Protein AF-A0AAE1TPQ5-F1 (afdb_monomer)

Organism: NCBI:txid1843537

Secondary structure (DSSP, 8-state):
--GGGPPS-EEEEEE-S-GGGGGGGTTTSTT-EEEEEEEHHHHHS--TTSHHHHHHHHHHSEE-TT--EEEEE--HHHHHHHTT-S---EEEEEE-SHHHHHHHHHHHTSGGGTT--EEEEEE-TTS-GGG--SPPP--SSEEEEEETT--GGGHHHHHHHHHHH--TTSSEEEEE-TT----HHHHHHHHHHHHHTT----SEEEEETTTS-HHHHHHHHHHHHHHHS-EEEEE--GGG--

Radius of gyration: 18.68 Å; Cα contacts (8 Å, |Δi|>4): 502; chains: 1; bounding box: 44×41×48 Å

Sequence (242 aa):
MLLSHLRPSSVHLQIDGDPASLHCLRGHLDHHIFIAFHLKQIYLHPTADIHPIVDQLLRTVQLSPDLGMYSGQLSDYVLSRLQQLHSLSIIYLGISSNHQATLLMNLITSTSCKHLDTLSVVVTSDVLPEAITTNLPVTEFEVVLSLLDVTDARMSWACEMVANLINPSQGRYDINFPRSTLDEAGWIRMIQDLGRRGIRNIRGMYVPDTSITSHQEDQIKPICLNTLGAGFNRRDFNQFKK

Nearest PDB structures (foldseek):
  4kxf-assembly8_P  TM=4.427E-01  e=2.141E-02  Mus musculus
  4kxf-assembly11_D  TM=2.851E-01  e=3.092E-03  Mus musculus
  3ivs-assembly1_A  TM=3.635E-01  e=9.407E-02  Schizosaccharomyces pombe
  1o5q-assembly1_B  TM=3.680E-01  e=4.631E-01  Salmonella enterica subsp. enterica serovar Typhimurium
  4dgh-assembly1_A  TM=4.170E-01  e=1.446E+00  Vibrio cholerae

Structure (mmCIF, N/CA/C/O backbone):
data_AF-A0AAE1TPQ5-F1
#
_entry.id   AF-A0AAE1TPQ5-F1
#
loop_
_atom_site.group_PDB
_atom_site.id
_atom_site.type_symbol
_atom_site.label_atom_id
_atom_site.label_alt_id
_atom_site.label_comp_id
_atom_site.label_asym_id
_atom_site.label_entity_id
_atom_site.label_seq_id
_atom_site.pdbx_PDB_ins_code
_atom_site.Cartn_x
_atom_site.Cartn_y
_atom_site.Cartn_z
_atom_site.occupancy
_atom_site.B_iso_or_equiv
_atom_site.auth_seq_id
_atom_site.auth_comp_id
_atom_site.auth_asym_id
_atom_site.auth_atom_id
_atom_site.pdbx_PDB_model_num
ATOM 1 N N . MET A 1 1 ? 18.770 -25.104 -12.096 1.00 51.09 1 MET A N 1
ATOM 2 C CA . MET A 1 1 ? 18.526 -23.752 -12.639 1.00 51.09 1 MET A CA 1
ATOM 3 C C . MET A 1 1 ? 17.975 -23.940 -14.050 1.00 51.09 1 MET A C 1
ATOM 5 O O . MET A 1 1 ? 18.716 -24.379 -14.911 1.00 51.09 1 MET A O 1
ATOM 9 N N . LEU A 1 2 ? 16.661 -23.784 -14.250 1.00 53.56 2 LEU A N 1
ATOM 10 C CA . LEU A 1 2 ? 15.970 -24.113 -15.517 1.00 53.56 2 LEU A CA 1
ATOM 11 C C . LEU A 1 2 ? 16.014 -22.974 -16.554 1.00 53.56 2 LEU A C 1
ATOM 13 O O . LEU A 1 2 ? 15.753 -23.208 -17.729 1.00 53.56 2 LEU A O 1
ATOM 17 N N . LEU A 1 3 ? 16.371 -21.760 -16.124 1.00 54.03 3 LEU A N 1
ATOM 18 C CA . LEU A 1 3 ? 16.344 -20.538 -16.936 1.00 54.03 3 LEU A CA 1
ATOM 19 C C . LEU A 1 3 ? 17.295 -20.586 -18.142 1.00 54.03 3 LEU A C 1
ATOM 21 O O . LEU A 1 3 ? 16.922 -20.147 -19.219 1.00 54.03 3 LEU A O 1
ATOM 25 N N . SER A 1 4 ? 18.474 -21.201 -18.006 1.00 54.59 4 SER A N 1
ATOM 26 C CA . SER A 1 4 ? 19.474 -21.316 -19.082 1.00 54.59 4 SER A CA 1
ATOM 27 C C . SER A 1 4 ? 19.051 -22.200 -20.263 1.00 54.59 4 SER A C 1
ATOM 29 O O . SER A 1 4 ? 19.759 -22.257 -21.265 1.00 54.59 4 SER A O 1
ATOM 31 N N . HIS A 1 5 ? 17.932 -22.922 -20.146 1.00 55.91 5 HIS A N 1
ATOM 32 C CA . HIS A 1 5 ? 17.413 -23.816 -21.186 1.00 55.91 5 HIS A CA 1
ATOM 33 C C . HIS A 1 5 ? 16.096 -23.328 -21.804 1.00 55.91 5 HIS A C 1
ATOM 35 O O . HIS A 1 5 ? 15.556 -23.995 -22.690 1.00 55.91 5 HIS A O 1
ATOM 41 N N . LEU A 1 6 ? 15.564 -22.187 -21.353 1.00 56.91 6 LEU A N 1
ATOM 42 C CA . LEU A 1 6 ? 14.344 -21.618 -21.913 1.00 56.91 6 LEU A CA 1
ATOM 43 C C . LEU A 1 6 ? 14.667 -20.883 -23.217 1.00 56.91 6 LEU A C 1
ATOM 45 O O . LEU A 1 6 ? 15.603 -20.092 -23.294 1.00 56.91 6 LEU A O 1
ATOM 49 N N . ARG A 1 7 ? 13.884 -21.150 -24.264 1.00 56.84 7 ARG A N 1
ATOM 50 C CA . ARG A 1 7 ? 13.955 -20.377 -25.512 1.00 56.84 7 ARG A CA 1
ATOM 51 C C . ARG A 1 7 ? 13.462 -18.946 -25.253 1.00 56.84 7 ARG A C 1
ATOM 53 O O . ARG A 1 7 ? 12.630 -18.769 -24.363 1.00 56.84 7 ARG A O 1
ATOM 60 N N . PRO A 1 8 ? 13.897 -17.949 -26.044 1.00 62.66 8 PRO A N 1
ATOM 61 C CA . PRO A 1 8 ? 13.295 -16.619 -26.027 1.00 62.66 8 PRO A CA 1
ATOM 62 C C . PRO A 1 8 ? 11.769 -16.716 -26.131 1.00 62.66 8 PRO A C 1
ATOM 64 O O . PRO A 1 8 ? 11.235 -17.349 -27.043 1.00 62.66 8 PRO A O 1
ATOM 67 N N . SER A 1 9 ? 11.070 -16.136 -25.161 1.00 66.50 9 SER A N 1
ATOM 68 C CA . SER A 1 9 ? 9.613 -16.199 -25.035 1.00 66.50 9 SER A CA 1
ATOM 69 C C . SER A 1 9 ? 9.111 -15.043 -24.176 1.00 66.50 9 SER A C 1
ATOM 71 O O . SER A 1 9 ? 9.877 -14.474 -23.394 1.00 66.50 9 SER A O 1
ATOM 73 N N . SER A 1 10 ? 7.822 -14.724 -24.298 1.00 73.88 10 SER A N 1
ATOM 74 C CA . SER A 1 10 ? 7.126 -13.847 -23.358 1.00 73.88 10 SER A CA 1
ATOM 75 C C . SER A 1 10 ? 6.975 -14.564 -22.021 1.00 73.88 10 SER A C 1
ATOM 77 O O . SER A 1 10 ? 6.385 -15.643 -21.967 1.00 73.88 10 SER A O 1
ATOM 79 N N . VAL A 1 11 ? 7.536 -14.004 -20.951 1.00 78.81 11 VAL A N 1
ATOM 80 C CA . VAL A 1 11 ? 7.568 -14.665 -19.637 1.00 78.81 11 VAL A CA 1
ATOM 81 C C . VAL A 1 11 ? 7.114 -13.743 -18.510 1.00 78.81 11 VAL A C 1
ATOM 83 O O . VAL A 1 11 ? 7.193 -12.515 -18.600 1.00 78.81 11 VAL A O 1
ATOM 86 N N . HIS A 1 12 ? 6.631 -14.364 -17.436 1.00 80.69 12 HIS A N 1
ATOM 87 C CA . HIS A 1 12 ? 6.359 -13.708 -16.163 1.00 80.69 12 HIS A CA 1
ATOM 88 C C . HIS A 1 12 ? 7.581 -13.901 -15.267 1.00 80.69 12 HIS A C 1
ATOM 90 O O . HIS A 1 12 ? 7.956 -15.041 -14.982 1.00 80.69 12 HIS A O 1
ATOM 96 N N . LEU A 1 13 ? 8.199 -12.808 -14.819 1.00 81.00 13 LEU A N 1
ATOM 97 C CA . LEU A 1 13 ? 9.230 -12.881 -13.787 1.00 81.00 13 LEU A CA 1
ATOM 98 C C . LEU A 1 13 ? 8.580 -12.708 -12.425 1.00 81.00 13 LEU A C 1
ATOM 100 O O . LEU A 1 13 ? 8.001 -11.659 -12.157 1.00 81.00 13 LEU A O 1
ATOM 104 N N . GLN A 1 14 ? 8.720 -13.708 -11.563 1.00 82.69 14 GLN A N 1
ATOM 105 C CA . GLN A 1 14 ? 8.336 -13.614 -10.163 1.00 82.69 14 GLN A CA 1
ATOM 106 C C . GLN A 1 14 ? 9.526 -13.983 -9.290 1.00 82.69 14 GLN A C 1
ATOM 108 O O . GLN A 1 14 ? 10.096 -15.066 -9.432 1.00 82.69 14 GLN A O 1
ATOM 113 N N . ILE A 1 15 ? 9.903 -13.066 -8.401 1.00 77.94 15 ILE A N 1
ATOM 114 C CA . ILE A 1 15 ? 11.002 -13.261 -7.463 1.00 77.94 15 ILE A CA 1
ATOM 115 C C . ILE A 1 15 ? 10.498 -12.975 -6.054 1.00 77.94 15 ILE A C 1
ATOM 117 O O . ILE A 1 15 ? 10.203 -11.835 -5.692 1.00 77.94 15 ILE A O 1
ATOM 121 N N . ASP A 1 16 ? 10.420 -14.048 -5.271 1.00 73.19 16 ASP A N 1
ATOM 122 C CA . ASP A 1 16 ? 9.868 -14.058 -3.914 1.00 73.19 16 ASP A CA 1
ATOM 123 C C . ASP A 1 16 ? 10.954 -14.182 -2.825 1.00 73.19 16 ASP A C 1
ATOM 125 O O . ASP A 1 16 ? 10.629 -14.428 -1.664 1.00 73.19 16 ASP A O 1
ATOM 129 N N . GLY A 1 17 ? 12.233 -14.017 -3.188 1.00 70.38 17 GLY A N 1
ATOM 130 C CA . GLY A 1 17 ? 13.392 -14.183 -2.300 1.00 70.38 17 GLY A CA 1
ATOM 131 C C . GLY A 1 17 ? 14.194 -12.902 -2.042 1.00 70.38 17 GLY A C 1
ATOM 132 O O . GLY A 1 17 ? 13.836 -11.822 -2.509 1.00 70.38 17 GLY A O 1
ATOM 133 N N . ASP A 1 18 ? 15.293 -13.051 -1.298 1.00 68.94 18 ASP A N 1
ATOM 134 C CA . ASP A 1 18 ? 16.243 -11.981 -0.956 1.00 68.94 18 ASP A CA 1
ATOM 135 C C . ASP A 1 18 ? 16.709 -11.220 -2.218 1.00 68.94 18 ASP A C 1
ATOM 137 O O . ASP A 1 18 ? 17.121 -11.876 -3.183 1.00 68.94 18 ASP A O 1
ATOM 141 N N . PRO A 1 19 ? 16.700 -9.870 -2.228 1.00 63.97 19 PRO A N 1
ATOM 142 C CA . PRO A 1 19 ? 17.306 -9.060 -3.284 1.00 63.97 19 PRO A CA 1
ATOM 143 C C . PRO A 1 19 ? 18.721 -9.499 -3.701 1.00 63.97 19 PRO A C 1
ATOM 145 O O . PRO A 1 19 ? 19.064 -9.394 -4.877 1.00 63.97 19 PRO A O 1
ATOM 148 N N . ALA A 1 20 ? 19.532 -10.056 -2.795 1.00 66.06 20 ALA A N 1
ATOM 149 C CA . ALA A 1 20 ? 20.851 -10.603 -3.126 1.00 66.06 20 ALA A CA 1
ATOM 150 C C . ALA A 1 20 ? 20.781 -11.783 -4.117 1.00 66.06 20 ALA A C 1
ATOM 152 O O . ALA A 1 20 ? 21.672 -11.958 -4.954 1.00 66.06 20 ALA A O 1
ATOM 153 N N . SER A 1 21 ? 19.683 -12.546 -4.093 1.00 67.06 21 SER A N 1
ATOM 154 C CA . SER A 1 21 ? 19.405 -13.631 -5.044 1.00 67.06 21 SER A CA 1
ATOM 155 C C . SER A 1 21 ? 19.170 -13.118 -6.469 1.00 67.06 21 SER A C 1
ATOM 157 O O . SER A 1 21 ? 19.193 -13.900 -7.414 1.00 67.06 21 SER A O 1
ATOM 159 N N . LEU A 1 22 ? 18.979 -11.809 -6.667 1.00 67.50 22 LEU A N 1
ATOM 160 C CA . LEU A 1 22 ? 18.825 -11.212 -7.996 1.00 67.50 22 LEU A CA 1
ATOM 161 C C . LEU A 1 22 ? 20.138 -11.194 -8.781 1.00 67.50 22 LEU A C 1
ATOM 163 O O . LEU A 1 22 ? 20.122 -11.290 -10.010 1.00 67.50 22 LEU A O 1
ATOM 167 N N . HIS A 1 23 ? 21.284 -11.130 -8.096 1.00 66.88 23 HIS A N 1
ATOM 168 C CA . HIS A 1 23 ? 22.587 -11.062 -8.759 1.00 66.88 23 HIS A CA 1
ATOM 169 C C . HIS A 1 23 ? 22.899 -12.312 -9.590 1.00 66.88 23 HIS A C 1
ATOM 171 O O . HIS A 1 23 ? 23.491 -12.192 -10.662 1.00 66.88 23 HIS A O 1
ATOM 177 N N . CYS A 1 24 ? 22.462 -13.497 -9.150 1.00 66.56 24 CYS A N 1
ATOM 178 C CA . CYS A 1 24 ? 22.710 -14.746 -9.876 1.00 66.56 24 CYS A CA 1
ATOM 179 C C . CYS A 1 24 ? 21.800 -14.938 -11.102 1.00 66.56 24 CYS A C 1
ATOM 181 O O . CYS A 1 24 ? 22.076 -15.794 -11.939 1.00 66.56 24 CYS A O 1
ATOM 183 N N . LEU A 1 25 ? 20.740 -14.134 -11.241 1.00 68.56 25 LEU A N 1
ATOM 184 C CA . LEU A 1 25 ? 19.792 -14.225 -12.355 1.00 68.56 25 LEU A CA 1
ATOM 185 C C . LEU A 1 25 ? 20.197 -13.350 -13.550 1.00 68.56 25 LEU A C 1
ATOM 187 O O . LEU A 1 25 ? 19.753 -13.588 -14.669 1.00 68.56 25 LEU A O 1
ATOM 191 N N . ARG A 1 26 ? 21.081 -12.371 -13.339 1.00 68.69 26 ARG A N 1
ATOM 192 C CA . ARG A 1 26 ? 21.385 -11.300 -14.300 1.00 68.69 26 ARG A CA 1
ATOM 193 C C . ARG A 1 26 ? 21.832 -11.783 -15.687 1.00 68.69 26 ARG A C 1
ATOM 195 O O . ARG A 1 26 ? 21.415 -11.204 -16.680 1.00 68.69 26 ARG A O 1
ATOM 202 N N . GLY A 1 27 ? 22.652 -12.832 -15.762 1.00 66.38 27 GLY A N 1
ATOM 203 C CA . GLY A 1 27 ? 23.156 -13.373 -17.035 1.00 66.38 27 GLY A CA 1
ATOM 204 C C . GLY A 1 27 ? 22.190 -14.307 -17.771 1.00 66.38 27 GLY A C 1
ATOM 205 O O . GLY A 1 27 ? 22.543 -14.827 -18.821 1.00 66.38 27 GLY A O 1
ATOM 206 N N . HIS A 1 28 ? 21.012 -14.577 -17.203 1.00 71.38 28 HIS A N 1
ATOM 207 C CA . HIS A 1 28 ? 20.037 -15.515 -17.766 1.00 71.38 28 HIS A CA 1
ATOM 208 C C . HIS A 1 28 ? 18.742 -14.844 -18.234 1.00 71.38 28 HIS A C 1
ATOM 210 O O . HIS A 1 28 ? 17.903 -15.507 -18.835 1.00 71.38 28 HIS A O 1
ATOM 216 N N . LEU A 1 29 ? 18.541 -13.558 -17.934 1.00 74.19 29 LEU A N 1
ATOM 217 C CA . LEU A 1 29 ? 17.283 -12.852 -18.207 1.00 74.19 29 LEU A CA 1
ATOM 218 C C . LEU A 1 29 ? 17.333 -11.974 -19.470 1.00 74.19 29 LEU A C 1
ATOM 220 O O . LEU A 1 29 ? 16.297 -11.511 -19.935 1.00 74.19 29 LEU A O 1
ATOM 224 N N . ASP A 1 30 ? 18.515 -11.765 -20.040 1.00 73.81 30 ASP A N 1
ATOM 225 C CA . ASP A 1 30 ? 18.793 -10.890 -21.186 1.00 73.81 30 ASP A CA 1
ATOM 226 C C . ASP A 1 30 ? 18.174 -11.358 -22.513 1.00 73.81 30 ASP A C 1
ATOM 228 O O . ASP A 1 30 ? 17.956 -10.549 -23.415 1.00 73.81 30 ASP A O 1
ATOM 232 N N . HIS A 1 31 ? 17.828 -12.641 -22.621 1.00 74.38 31 HIS A N 1
ATOM 233 C CA . HIS A 1 31 ? 17.246 -13.238 -23.827 1.00 74.38 31 HIS A CA 1
ATOM 234 C C . HIS A 1 31 ? 15.707 -13.298 -23.822 1.00 74.38 31 HIS A C 1
ATOM 236 O O . HIS A 1 31 ? 15.112 -13.850 -24.752 1.00 74.38 31 HIS A O 1
ATOM 242 N N . HIS A 1 32 ? 15.047 -12.764 -22.789 1.00 77.25 32 HIS A N 1
ATOM 243 C CA . HIS A 1 32 ? 13.598 -12.877 -22.610 1.00 77.25 32 HIS A CA 1
ATOM 244 C C . HIS A 1 32 ? 12.890 -11.519 -22.646 1.00 77.25 32 HIS A C 1
ATOM 246 O O . HIS A 1 32 ? 13.415 -10.507 -22.179 1.00 77.25 32 HIS A O 1
ATOM 252 N N . ILE A 1 33 ? 11.660 -11.529 -23.171 1.00 82.12 33 ILE A N 1
ATOM 253 C CA . ILE A 1 33 ? 10.751 -10.380 -23.152 1.00 82.12 33 ILE A CA 1
ATOM 254 C C . ILE A 1 33 ? 9.752 -10.599 -22.016 1.00 82.12 33 ILE A C 1
ATOM 256 O O . ILE A 1 33 ? 9.054 -11.612 -21.970 1.00 82.12 33 ILE A O 1
ATOM 260 N N . PHE A 1 34 ? 9.662 -9.655 -21.089 1.00 82.81 34 PHE A N 1
ATOM 261 C CA . PHE A 1 34 ? 8.827 -9.788 -19.899 1.00 82.81 34 PHE A CA 1
ATOM 262 C C . PHE A 1 34 ? 7.492 -9.072 -20.082 1.00 82.81 34 PHE A C 1
ATOM 264 O O . PHE A 1 34 ? 7.458 -7.889 -20.417 1.00 82.81 34 PHE A O 1
ATOM 271 N N . ILE A 1 35 ? 6.399 -9.798 -19.840 1.00 81.75 35 ILE A N 1
ATOM 272 C CA . ILE A 1 35 ? 5.017 -9.278 -19.884 1.00 81.75 35 ILE A CA 1
ATOM 273 C C . ILE A 1 35 ? 4.433 -9.045 -18.481 1.00 81.75 35 ILE A C 1
ATOM 275 O O . ILE A 1 35 ? 3.440 -8.339 -18.327 1.00 81.75 35 ILE A O 1
ATOM 279 N N . ALA A 1 36 ? 5.105 -9.564 -17.452 1.00 83.94 36 ALA A N 1
ATOM 280 C CA . ALA A 1 36 ? 4.883 -9.229 -16.052 1.00 83.94 36 ALA A CA 1
ATOM 281 C C . ALA A 1 36 ? 6.220 -9.267 -15.300 1.00 83.94 36 ALA A C 1
ATOM 283 O O . ALA A 1 36 ? 7.038 -10.168 -15.525 1.00 83.94 36 ALA A O 1
ATOM 284 N N . PHE A 1 37 ? 6.432 -8.303 -14.406 1.00 87.12 37 PHE A N 1
ATOM 285 C CA . PHE A 1 37 ? 7.670 -8.170 -13.645 1.00 87.12 37 PHE A CA 1
ATOM 286 C C . PHE A 1 37 ? 7.357 -7.969 -12.163 1.00 87.12 37 PHE A C 1
ATOM 288 O O . PHE A 1 37 ? 6.910 -6.898 -11.761 1.00 87.12 37 PHE A O 1
ATOM 295 N N . HIS A 1 38 ? 7.555 -9.015 -11.360 1.00 87.44 38 HIS A N 1
ATOM 296 C CA . HIS A 1 38 ? 7.072 -9.087 -9.987 1.00 87.44 38 HIS A CA 1
ATOM 297 C C . HIS A 1 38 ? 8.205 -9.370 -8.987 1.00 87.44 38 HIS A C 1
ATOM 299 O O . HIS A 1 38 ? 8.659 -10.507 -8.846 1.00 87.44 38 HIS A O 1
ATOM 305 N N . LEU A 1 39 ? 8.651 -8.339 -8.266 1.00 86.38 39 LEU A N 1
ATOM 306 C CA . LEU A 1 39 ? 9.642 -8.424 -7.191 1.00 86.38 39 LEU A CA 1
ATOM 307 C C . LEU A 1 39 ? 8.949 -8.330 -5.826 1.00 86.38 39 LEU A C 1
ATOM 309 O O . LEU A 1 39 ? 8.940 -7.282 -5.175 1.00 86.38 39 LEU A O 1
ATOM 313 N N . LYS A 1 40 ? 8.341 -9.438 -5.389 1.00 84.56 40 LYS A N 1
ATOM 314 C CA . LYS A 1 40 ? 7.402 -9.448 -4.260 1.00 84.56 40 LYS A CA 1
ATOM 315 C C . LYS A 1 40 ? 8.017 -8.945 -2.955 1.00 84.56 40 LYS A C 1
ATOM 317 O O . LYS A 1 40 ? 7.471 -8.058 -2.306 1.00 84.56 40 LYS A O 1
ATOM 322 N N . GLN A 1 41 ? 9.178 -9.486 -2.592 1.00 83.25 41 GLN A N 1
ATOM 323 C CA . GLN A 1 41 ? 9.865 -9.130 -1.344 1.00 83.25 41 GLN A CA 1
ATOM 324 C C . GLN A 1 41 ? 10.270 -7.658 -1.306 1.00 83.25 41 GLN A C 1
ATOM 326 O O . GLN A 1 41 ? 10.221 -7.020 -0.260 1.00 83.25 41 GLN A O 1
ATOM 331 N N . ILE A 1 42 ? 10.617 -7.103 -2.466 1.00 84.12 42 ILE A N 1
ATOM 332 C CA . ILE A 1 42 ? 11.115 -5.735 -2.591 1.00 84.12 42 ILE A CA 1
ATOM 333 C C . ILE A 1 42 ? 10.018 -4.712 -2.298 1.00 84.12 42 ILE A C 1
ATOM 335 O O . ILE A 1 42 ? 10.281 -3.710 -1.634 1.00 84.12 42 ILE A O 1
ATOM 339 N N . TYR A 1 43 ? 8.791 -4.955 -2.763 1.00 87.44 43 TYR A N 1
ATOM 340 C CA . TYR A 1 43 ? 7.691 -4.038 -2.473 1.00 87.44 43 TYR A CA 1
ATOM 341 C C . TYR A 1 43 ? 7.062 -4.287 -1.091 1.00 87.44 43 TYR A C 1
ATOM 343 O O . TYR A 1 43 ? 6.577 -3.337 -0.484 1.00 87.44 43 TYR A O 1
ATOM 351 N N . LEU A 1 44 ? 7.060 -5.530 -0.579 1.00 88.88 44 LEU A N 1
ATOM 352 C CA . LEU A 1 44 ? 6.518 -5.857 0.754 1.00 88.88 44 LEU A CA 1
ATOM 353 C C . LEU A 1 44 ? 7.423 -5.386 1.898 1.00 88.88 44 LEU A C 1
ATOM 355 O O . LEU A 1 44 ? 6.922 -5.012 2.961 1.00 88.88 44 LEU A O 1
ATOM 359 N N . HIS A 1 45 ? 8.738 -5.371 1.672 1.00 88.50 45 HIS A N 1
ATOM 360 C CA . HIS A 1 45 ? 9.748 -4.957 2.646 1.00 88.50 45 HIS A CA 1
ATOM 361 C C . HIS A 1 45 ? 10.633 -3.836 2.082 1.00 88.50 45 HIS A C 1
ATOM 363 O O . HIS A 1 45 ? 11.839 -4.028 1.911 1.00 88.50 45 HIS A O 1
ATOM 369 N N . PRO A 1 46 ? 10.056 -2.661 1.779 1.00 88.06 46 PRO A N 1
ATOM 370 C CA . PRO A 1 46 ? 10.809 -1.583 1.163 1.00 88.06 46 PRO A CA 1
ATOM 371 C C . PRO A 1 46 ? 11.897 -1.055 2.097 1.00 88.06 46 PRO A C 1
ATOM 373 O O . PRO A 1 46 ? 11.664 -0.812 3.282 1.00 88.06 46 PRO A O 1
ATOM 376 N N . THR A 1 47 ? 13.086 -0.849 1.537 1.00 85.62 47 THR A N 1
ATOM 377 C CA . THR A 1 47 ? 14.207 -0.16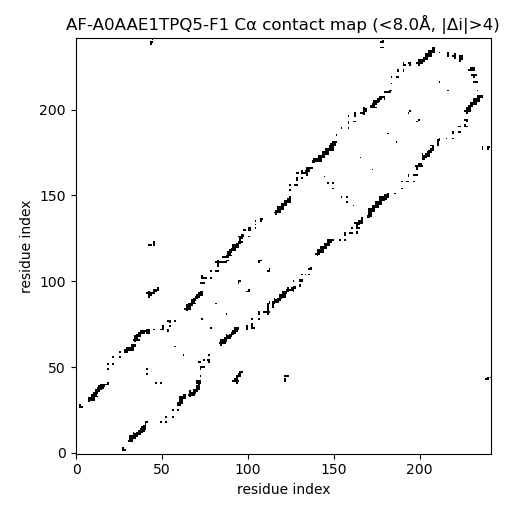5 2.189 1.00 85.62 47 THR A CA 1
ATOM 378 C C . THR A 1 47 ? 14.852 0.817 1.214 1.00 85.62 47 THR A C 1
ATOM 380 O O . THR A 1 47 ? 14.683 0.704 -0.003 1.00 85.62 47 THR A O 1
ATOM 383 N N . ALA A 1 48 ? 15.593 1.798 1.728 1.00 79.81 48 ALA A N 1
ATOM 384 C CA . ALA A 1 48 ? 16.242 2.800 0.883 1.00 79.81 48 ALA A CA 1
ATOM 385 C C . ALA A 1 48 ? 17.287 2.198 -0.080 1.00 79.81 48 ALA A C 1
ATOM 387 O O . ALA A 1 48 ? 17.479 2.730 -1.168 1.00 79.81 48 ALA A O 1
ATOM 388 N N . ASP A 1 49 ? 17.905 1.068 0.271 1.00 78.06 49 ASP A N 1
ATOM 389 C CA . ASP A 1 49 ? 19.067 0.521 -0.445 1.00 78.06 49 ASP A CA 1
ATOM 390 C C . ASP A 1 49 ? 18.720 -0.484 -1.557 1.00 78.06 49 ASP A C 1
ATOM 392 O O . ASP A 1 49 ? 19.615 -0.974 -2.247 1.00 78.06 49 ASP A O 1
ATOM 396 N N . ILE A 1 50 ? 17.441 -0.834 -1.745 1.00 73.81 50 ILE A N 1
ATOM 397 C CA . ILE A 1 50 ? 17.038 -1.905 -2.674 1.00 73.81 50 ILE A CA 1
ATOM 398 C C . ILE A 1 50 ? 16.856 -1.408 -4.119 1.00 73.81 50 ILE A C 1
ATOM 400 O O . ILE A 1 50 ? 17.135 -2.155 -5.064 1.00 73.81 50 ILE A O 1
ATOM 404 N N . HIS A 1 51 ? 16.445 -0.154 -4.338 1.00 73.62 51 HIS A N 1
ATOM 405 C CA . HIS A 1 51 ? 16.174 0.349 -5.692 1.00 73.62 51 HIS A CA 1
ATOM 406 C C . HIS A 1 51 ? 17.371 0.271 -6.677 1.00 73.62 51 HIS A C 1
ATOM 408 O O . HIS A 1 51 ? 17.119 0.017 -7.856 1.00 73.62 51 HIS A O 1
ATOM 414 N N . PRO A 1 52 ? 18.661 0.382 -6.280 1.00 83.00 52 PRO A N 1
ATOM 415 C CA . PRO A 1 52 ? 19.782 0.164 -7.200 1.00 83.00 52 PRO A CA 1
ATOM 416 C C . PRO A 1 52 ? 19.825 -1.254 -7.784 1.00 83.00 52 PRO A C 1
ATOM 418 O O . PRO A 1 52 ? 20.218 -1.435 -8.937 1.00 83.00 52 PRO A O 1
ATOM 421 N N . ILE A 1 53 ? 19.409 -2.267 -7.016 1.00 80.88 53 ILE A N 1
ATOM 422 C CA . ILE A 1 53 ? 19.343 -3.658 -7.487 1.00 80.88 53 ILE A CA 1
ATOM 423 C C . ILE A 1 53 ? 18.212 -3.802 -8.512 1.00 80.88 53 ILE A C 1
ATOM 425 O O . ILE A 1 53 ? 18.405 -4.415 -9.564 1.00 80.88 53 ILE A O 1
ATOM 429 N N . VAL A 1 54 ? 17.059 -3.181 -8.240 1.00 84.25 54 VAL A N 1
ATOM 430 C CA . VAL A 1 54 ? 15.920 -3.132 -9.170 1.00 84.25 54 VAL A CA 1
ATOM 431 C C . VAL A 1 54 ? 16.332 -2.486 -10.493 1.00 84.25 54 VAL A C 1
ATOM 433 O O . VAL A 1 54 ? 16.071 -3.049 -11.556 1.00 84.25 54 VAL A O 1
ATOM 436 N N . ASP A 1 55 ? 17.040 -1.357 -10.438 1.00 87.62 55 ASP A N 1
ATOM 437 C CA . ASP A 1 55 ? 17.527 -0.652 -11.627 1.00 87.62 55 ASP A CA 1
ATOM 438 C C . ASP A 1 55 ? 18.468 -1.516 -12.458 1.00 87.62 55 ASP A C 1
ATOM 440 O O . ASP A 1 55 ? 18.343 -1.583 -13.681 1.00 87.62 55 ASP A O 1
ATOM 444 N N . GLN A 1 56 ? 19.419 -2.187 -11.806 1.00 84.62 56 GLN A N 1
ATOM 445 C CA . GLN A 1 56 ? 20.349 -3.080 -12.491 1.00 84.62 56 GLN A CA 1
ATOM 446 C C . GLN A 1 56 ? 19.617 -4.228 -13.184 1.00 84.62 56 GLN A C 1
ATOM 448 O O . GLN A 1 56 ? 19.944 -4.546 -14.328 1.00 84.62 56 GLN A O 1
ATOM 453 N N . LEU A 1 57 ? 18.621 -4.817 -12.522 1.00 81.12 57 LEU A N 1
ATOM 454 C CA . LEU A 1 57 ? 17.823 -5.900 -13.083 1.00 81.12 57 LEU A CA 1
ATOM 455 C C . LEU A 1 57 ? 16.998 -5.416 -14.280 1.00 81.12 57 LEU A C 1
ATOM 457 O O . LEU A 1 57 ? 17.075 -6.007 -15.356 1.00 81.12 57 LEU A O 1
ATOM 461 N N . LEU A 1 58 ? 16.286 -4.296 -14.136 1.00 84.50 58 LEU A N 1
ATOM 462 C CA . LEU A 1 58 ? 15.483 -3.707 -15.210 1.00 84.50 58 LEU A CA 1
ATOM 463 C C . LEU A 1 58 ? 16.318 -3.270 -16.421 1.00 84.50 58 LEU A C 1
ATOM 465 O O . LEU A 1 58 ? 15.821 -3.311 -17.543 1.00 84.50 58 LEU A O 1
ATOM 469 N N . ARG A 1 59 ? 17.591 -2.907 -16.222 1.00 86.25 59 ARG A N 1
ATOM 470 C CA . ARG A 1 59 ? 18.540 -2.636 -17.319 1.00 86.25 59 ARG A CA 1
ATOM 471 C C . ARG A 1 59 ? 18.961 -3.890 -18.078 1.00 86.25 59 ARG A C 1
ATOM 473 O O . ARG A 1 59 ? 19.402 -3.774 -19.216 1.00 86.25 59 ARG A O 1
ATOM 480 N N . THR A 1 60 ? 18.884 -5.058 -17.447 1.00 80.00 60 THR A N 1
ATOM 481 C CA . THR A 1 60 ? 19.304 -6.333 -18.051 1.00 80.00 60 THR A CA 1
ATOM 482 C C . THR A 1 60 ? 18.182 -7.082 -18.749 1.00 80.00 60 THR A C 1
ATOM 484 O O . THR A 1 60 ? 18.466 -8.013 -19.491 1.00 80.00 60 THR A O 1
ATOM 487 N N . VAL A 1 61 ? 16.928 -6.679 -18.543 1.00 80.06 61 VAL A N 1
ATOM 488 C CA . VAL A 1 61 ? 15.763 -7.355 -19.119 1.00 80.06 61 VAL A CA 1
ATOM 489 C C . VAL A 1 61 ? 15.084 -6.507 -20.185 1.00 80.06 61 VAL A C 1
ATOM 491 O O . VAL A 1 61 ? 15.076 -5.276 -20.121 1.00 80.06 61 VAL A O 1
ATOM 494 N N . GLN A 1 62 ? 14.453 -7.166 -21.154 1.00 82.50 62 GLN A N 1
ATOM 495 C CA . GLN A 1 62 ? 13.594 -6.494 -22.122 1.00 82.50 62 GLN A CA 1
ATOM 496 C C . GLN A 1 62 ? 12.154 -6.499 -21.606 1.00 82.50 62 GLN A C 1
ATOM 498 O O . GLN A 1 62 ? 11.533 -7.550 -21.477 1.00 82.50 62 GLN A O 1
ATOM 503 N N . LEU A 1 63 ? 11.609 -5.323 -21.297 1.00 83.44 63 LEU A N 1
ATOM 504 C CA . LEU A 1 63 ? 10.189 -5.193 -20.964 1.00 83.44 63 LEU A CA 1
ATOM 505 C C . LEU A 1 63 ? 9.371 -5.122 -22.251 1.00 83.44 63 LEU A C 1
ATOM 507 O O . LEU A 1 63 ? 9.703 -4.346 -23.150 1.00 83.44 63 LEU A O 1
ATOM 511 N N . SER A 1 64 ? 8.298 -5.905 -22.315 1.00 83.94 64 SER A N 1
ATOM 512 C CA . SER A 1 64 ? 7.287 -5.747 -23.354 1.00 83.94 64 SER A CA 1
ATOM 513 C C . SER A 1 64 ? 6.658 -4.351 -23.255 1.00 83.94 64 SER A C 1
ATOM 515 O O . SER A 1 64 ? 6.377 -3.908 -22.139 1.00 83.94 64 SER A O 1
ATOM 517 N N . PRO A 1 65 ? 6.362 -3.671 -24.376 1.00 82.12 65 PRO A N 1
ATOM 518 C CA . PRO A 1 65 ? 5.480 -2.498 -24.376 1.00 82.12 65 PRO A CA 1
ATOM 519 C C . PRO A 1 65 ? 4.109 -2.790 -23.740 1.00 82.12 65 PRO A C 1
ATOM 521 O O . PRO A 1 65 ? 3.490 -1.899 -23.156 1.00 82.12 65 PRO A O 1
ATOM 524 N N . ASP A 1 66 ? 3.694 -4.061 -23.799 1.00 82.00 66 ASP A N 1
ATOM 525 C CA . ASP A 1 66 ? 2.463 -4.600 -23.221 1.00 82.00 66 ASP A CA 1
ATOM 526 C C . ASP A 1 66 ? 2.657 -5.195 -21.817 1.00 82.00 66 ASP A C 1
ATOM 528 O O . ASP A 1 66 ? 1.969 -6.141 -21.433 1.00 82.00 66 ASP A O 1
ATOM 532 N N . LEU A 1 67 ? 3.639 -4.712 -21.052 1.00 84.38 67 LEU A N 1
ATOM 533 C CA . LEU A 1 67 ? 3.818 -5.139 -19.666 1.00 84.38 67 LEU A CA 1
ATOM 534 C C . LEU A 1 67 ? 2.548 -4.811 -18.865 1.00 84.38 67 LEU A C 1
ATOM 536 O O . LEU A 1 67 ? 2.255 -3.643 -18.625 1.00 84.38 67 LEU A O 1
ATOM 540 N N . GLY A 1 68 ? 1.829 -5.844 -18.425 1.00 86.75 68 GLY A N 1
ATOM 541 C CA . GLY A 1 68 ? 0.570 -5.685 -17.694 1.00 86.75 68 GLY A CA 1
ATOM 542 C C . GLY A 1 68 ? 0.761 -5.390 -16.208 1.00 86.75 68 GLY A C 1
ATOM 543 O O . GLY A 1 68 ? -0.078 -4.741 -15.589 1.00 86.75 68 GLY A O 1
ATOM 544 N N . MET A 1 69 ? 1.875 -5.845 -15.625 1.00 91.19 69 MET A N 1
ATOM 545 C CA . MET A 1 69 ? 2.103 -5.763 -14.183 1.00 91.19 69 MET A CA 1
ATOM 546 C C . MET A 1 69 ? 3.547 -5.423 -13.821 1.00 91.19 69 MET A C 1
ATOM 548 O O . MET A 1 69 ? 4.489 -6.041 -14.330 1.00 91.19 69 MET A O 1
ATOM 552 N N . TYR A 1 70 ? 3.693 -4.519 -12.852 1.00 92.06 70 TYR A N 1
ATOM 553 C CA . TYR A 1 70 ? 4.954 -4.202 -12.189 1.00 92.06 70 TYR A CA 1
ATOM 554 C C . TYR A 1 70 ? 4.832 -4.335 -10.665 1.00 92.06 70 TYR A C 1
ATOM 556 O O . TYR A 1 70 ? 3.898 -3.804 -10.063 1.00 92.06 70 TYR A O 1
ATOM 564 N N . SER A 1 71 ? 5.806 -4.982 -10.019 1.00 92.75 71 SER A N 1
ATOM 565 C CA . SER A 1 71 ? 6.027 -4.821 -8.584 1.00 92.75 71 SER A CA 1
ATOM 566 C C . SER A 1 71 ? 7.485 -4.606 -8.206 1.00 92.75 71 SER A C 1
ATOM 568 O O . SER A 1 71 ? 8.383 -5.269 -8.728 1.00 92.75 71 SER A O 1
ATOM 570 N N . GLY A 1 72 ? 7.715 -3.681 -7.275 1.00 92.12 72 GLY A N 1
ATOM 571 C CA . GLY A 1 72 ? 9.049 -3.348 -6.786 1.00 92.12 72 GLY A CA 1
ATOM 572 C C . GLY A 1 72 ? 9.096 -2.000 -6.068 1.00 92.12 72 GLY A C 1
ATOM 573 O O . GLY A 1 72 ? 8.148 -1.604 -5.395 1.00 92.12 72 GLY A O 1
ATOM 574 N N . GLN A 1 73 ? 10.208 -1.285 -6.218 1.00 90.62 73 GLN A N 1
ATOM 575 C CA . GLN A 1 73 ? 10.363 0.097 -5.755 1.00 90.62 73 GLN A CA 1
ATOM 576 C C . GLN A 1 73 ? 10.512 1.046 -6.944 1.00 90.62 73 GLN A C 1
ATOM 578 O O . GLN A 1 73 ? 10.812 0.612 -8.060 1.00 90.62 73 GLN A O 1
ATOM 583 N N . LEU A 1 74 ? 10.307 2.341 -6.704 1.00 91.25 74 LEU A N 1
ATOM 584 C CA . LEU A 1 74 ? 10.570 3.376 -7.699 1.00 91.25 74 LEU A CA 1
ATOM 585 C C . LEU A 1 74 ? 11.994 3.924 -7.579 1.00 91.25 74 LEU A C 1
ATOM 587 O O . LEU A 1 74 ? 12.550 4.076 -6.493 1.00 91.25 74 LEU A O 1
ATOM 591 N N . SER A 1 75 ? 12.537 4.260 -8.738 1.00 92.00 75 SER A N 1
ATOM 592 C CA . SER A 1 75 ? 13.712 5.095 -8.957 1.00 92.00 75 SER A CA 1
ATOM 593 C C . SER A 1 75 ? 13.417 5.979 -10.172 1.00 92.00 75 SER A C 1
ATOM 595 O O . SER A 1 75 ? 12.452 5.724 -10.903 1.00 92.00 75 SER A O 1
ATOM 597 N N . ASP A 1 76 ? 14.254 6.979 -10.441 1.00 92.06 76 ASP A N 1
ATOM 598 C CA . ASP A 1 76 ? 14.134 7.781 -11.665 1.00 92.06 76 ASP A CA 1
ATOM 599 C C . ASP A 1 76 ? 14.215 6.906 -12.928 1.00 92.06 76 ASP A C 1
ATOM 601 O O . ASP A 1 76 ? 13.480 7.110 -13.898 1.00 92.06 76 ASP A O 1
ATOM 605 N N . TYR A 1 77 ? 15.065 5.873 -12.898 1.00 91.88 77 TYR A N 1
ATOM 606 C CA . TYR A 1 77 ? 15.193 4.932 -14.004 1.00 91.88 77 TYR A CA 1
ATOM 607 C C . TYR A 1 77 ? 13.920 4.100 -14.186 1.00 91.88 77 TYR A C 1
ATOM 609 O O . TYR A 1 77 ? 13.377 4.064 -15.291 1.00 91.88 77 TYR A O 1
ATOM 617 N N . VAL A 1 78 ? 13.412 3.477 -13.117 1.00 91.56 78 VAL A N 1
ATOM 618 C CA . VAL A 1 78 ? 12.170 2.690 -13.159 1.00 91.56 78 VAL A CA 1
ATOM 619 C C . VAL A 1 78 ? 11.013 3.552 -13.654 1.00 91.56 78 VAL A C 1
ATOM 621 O O . VAL A 1 78 ? 10.309 3.141 -14.573 1.00 91.56 78 VAL A O 1
ATOM 624 N N . LEU A 1 79 ? 10.852 4.762 -13.109 1.00 91.88 79 LEU A N 1
ATOM 625 C CA . LEU A 1 79 ? 9.800 5.692 -13.516 1.00 91.88 79 LEU A CA 1
ATOM 626 C C . LEU A 1 79 ? 9.850 5.957 -15.025 1.00 91.88 79 LEU A C 1
ATOM 628 O O . LEU A 1 79 ? 8.841 5.786 -15.709 1.00 91.88 79 LEU A O 1
ATOM 632 N N . SER A 1 80 ? 11.032 6.293 -15.553 1.00 90.94 80 SER A N 1
ATOM 633 C CA . SER A 1 80 ? 11.210 6.566 -16.984 1.00 90.94 80 SER A CA 1
ATOM 634 C C . SER A 1 80 ? 10.836 5.375 -17.874 1.00 90.94 80 SER A C 1
ATOM 636 O O . SER A 1 80 ? 10.345 5.563 -18.985 1.00 90.94 80 SER A O 1
ATOM 638 N N . ARG A 1 81 ? 11.039 4.144 -17.386 1.00 88.75 81 ARG A N 1
ATOM 639 C CA . ARG A 1 81 ? 10.686 2.914 -18.103 1.00 88.75 81 ARG A CA 1
ATOM 640 C C . ARG A 1 81 ? 9.193 2.639 -18.038 1.00 88.75 81 ARG A C 1
ATOM 642 O O . ARG A 1 81 ? 8.603 2.354 -19.073 1.00 88.75 81 ARG A O 1
ATOM 649 N N . LEU A 1 82 ? 8.581 2.758 -16.860 1.00 88.69 82 LEU A N 1
ATOM 650 C CA . LEU A 1 82 ? 7.146 2.524 -16.694 1.00 88.69 82 LEU A CA 1
ATOM 651 C C . LEU A 1 82 ? 6.307 3.536 -17.481 1.00 88.69 82 LEU A C 1
ATOM 653 O O . LEU A 1 82 ? 5.289 3.172 -18.059 1.00 88.69 82 LEU A O 1
ATOM 657 N N . GLN A 1 83 ? 6.767 4.784 -17.585 1.00 87.81 83 GLN A N 1
ATOM 658 C CA . GLN A 1 83 ? 6.091 5.813 -18.378 1.00 87.81 83 GLN A CA 1
ATOM 659 C C . GLN A 1 83 ? 6.093 5.526 -19.891 1.00 87.81 83 GLN A C 1
ATOM 661 O O . GLN A 1 83 ? 5.283 6.095 -20.619 1.00 87.81 83 GLN A O 1
ATOM 666 N N . GLN A 1 84 ? 6.956 4.636 -20.382 1.00 86.00 84 GLN A N 1
ATOM 667 C CA . GLN A 1 84 ? 6.979 4.232 -21.794 1.00 86.00 84 GLN A CA 1
ATOM 668 C C . GLN A 1 84 ? 5.988 3.100 -22.111 1.00 86.00 84 GLN A C 1
ATOM 670 O O . GLN A 1 84 ? 5.850 2.731 -23.274 1.00 86.00 84 GLN A O 1
ATOM 675 N N . LEU A 1 85 ? 5.328 2.531 -21.100 1.00 83.88 85 LEU A N 1
ATOM 676 C CA . LEU A 1 85 ? 4.402 1.412 -21.259 1.00 83.88 85 LEU A CA 1
ATOM 677 C C . LEU A 1 85 ? 2.988 1.910 -21.569 1.00 83.88 85 LEU A C 1
ATOM 679 O O . LEU A 1 85 ? 2.569 2.964 -21.087 1.00 83.88 85 LEU A O 1
ATOM 683 N N . HIS A 1 86 ? 2.246 1.130 -22.354 1.00 80.75 86 HIS A N 1
ATOM 684 C CA . HIS A 1 86 ? 0.881 1.477 -22.768 1.00 80.75 86 HIS A CA 1
ATOM 685 C C . HIS A 1 86 ? -0.195 0.605 -22.116 1.00 80.75 86 HIS A C 1
ATOM 687 O O . HIS A 1 86 ? -1.344 1.031 -22.028 1.00 80.75 86 HIS A O 1
ATOM 693 N N . SER A 1 87 ? 0.184 -0.576 -21.625 1.00 82.69 87 SER A N 1
ATOM 694 C CA . SER A 1 87 ? -0.756 -1.609 -21.164 1.00 82.69 87 SER A CA 1
ATOM 695 C C . SER A 1 87 ? -0.603 -1.941 -19.674 1.00 82.69 87 SER A C 1
ATOM 697 O O . SER A 1 87 ? -1.058 -2.990 -19.229 1.00 82.69 87 SER A O 1
ATOM 699 N N .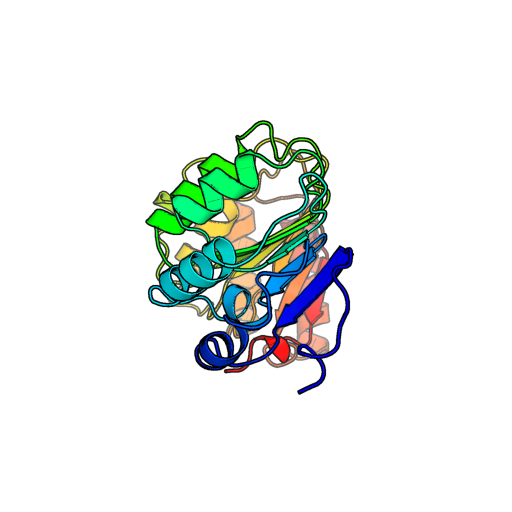 LEU A 1 88 ? 0.054 -1.069 -18.900 1.00 86.69 88 LEU A N 1
ATOM 700 C CA . LEU A 1 88 ? 0.296 -1.285 -17.473 1.00 86.69 88 LEU A CA 1
ATOM 701 C C . LEU A 1 88 ? -1.005 -1.111 -16.680 1.00 86.69 88 LEU A C 1
ATOM 703 O O . LEU A 1 88 ? -1.487 0.009 -16.516 1.00 86.69 88 LEU A O 1
ATOM 707 N N . SER A 1 89 ? -1.545 -2.218 -16.169 1.00 88.75 89 SER A N 1
ATOM 708 C CA . SER A 1 89 ? -2.813 -2.239 -15.433 1.00 88.75 89 SER A CA 1
ATOM 709 C C . SER A 1 89 ? -2.650 -2.511 -13.939 1.00 88.75 89 SER A C 1
ATOM 711 O O . SER A 1 89 ? -3.511 -2.129 -13.149 1.00 88.75 89 SER A O 1
ATOM 713 N N . ILE A 1 90 ? -1.541 -3.119 -13.508 1.00 91.31 90 ILE A N 1
ATOM 714 C CA . ILE A 1 90 ? -1.334 -3.472 -12.099 1.00 91.31 90 ILE A CA 1
ATOM 715 C C . ILE A 1 90 ? 0.038 -3.008 -11.609 1.00 91.31 90 ILE A C 1
ATOM 717 O O . ILE A 1 90 ? 1.077 -3.349 -12.181 1.00 91.31 90 ILE A O 1
ATOM 721 N N . ILE A 1 91 ? 0.048 -2.268 -10.501 1.00 92.56 91 ILE A N 1
ATOM 722 C CA . ILE A 1 91 ? 1.265 -1.758 -9.870 1.00 92.56 91 ILE A CA 1
ATOM 723 C C . ILE A 1 91 ? 1.263 -2.078 -8.369 1.00 92.56 91 ILE A C 1
ATOM 725 O O . ILE A 1 91 ? 0.343 -1.691 -7.649 1.00 92.56 91 ILE A O 1
ATOM 729 N N . TYR A 1 92 ? 2.331 -2.717 -7.880 1.00 94.31 92 TYR A N 1
ATOM 730 C CA . TYR A 1 92 ? 2.613 -2.880 -6.448 1.00 94.31 92 TYR A CA 1
ATOM 731 C C . TYR A 1 92 ? 3.940 -2.206 -6.083 1.00 94.31 92 TYR A C 1
ATOM 733 O O . TYR A 1 92 ? 4.998 -2.589 -6.582 1.00 94.31 92 TYR A O 1
ATOM 741 N N . LEU A 1 93 ? 3.910 -1.210 -5.203 1.00 94.19 93 LEU A N 1
ATOM 742 C CA . LEU A 1 93 ? 5.078 -0.393 -4.881 1.00 94.19 93 LEU A CA 1
ATOM 743 C C . LEU A 1 93 ? 5.399 -0.405 -3.399 1.00 94.19 93 LEU A C 1
ATOM 745 O O . LEU A 1 93 ? 4.520 -0.222 -2.565 1.00 94.19 93 LEU A O 1
ATOM 749 N N . GLY A 1 94 ? 6.680 -0.559 -3.094 1.00 93.88 94 GLY A N 1
ATOM 750 C CA . GLY A 1 94 ? 7.236 -0.284 -1.782 1.00 93.88 94 GLY A CA 1
ATOM 751 C C . GLY A 1 94 ? 7.855 1.112 -1.752 1.00 93.88 94 GLY A C 1
ATOM 752 O O . GLY A 1 94 ? 8.653 1.455 -2.624 1.00 93.88 94 GLY A O 1
ATOM 753 N N . ILE A 1 95 ? 7.495 1.916 -0.756 1.00 93.00 95 ILE A N 1
ATOM 754 C CA . ILE A 1 95 ? 7.916 3.309 -0.598 1.00 93.00 95 ILE A CA 1
ATOM 755 C C . ILE A 1 95 ? 8.529 3.478 0.794 1.00 93.00 95 ILE A C 1
ATOM 757 O O . ILE A 1 95 ? 7.853 3.332 1.811 1.00 93.00 95 ILE A O 1
ATOM 761 N N . SER A 1 96 ? 9.824 3.770 0.832 1.00 93.06 96 SER A N 1
ATOM 762 C CA . SER A 1 96 ? 10.613 3.933 2.061 1.00 93.06 96 SER A CA 1
ATOM 763 C C . SER A 1 96 ? 11.409 5.238 2.097 1.00 93.06 96 SER A C 1
ATOM 765 O O . SER A 1 96 ? 12.253 5.425 2.968 1.00 93.06 96 SER A O 1
ATOM 767 N N . SER A 1 97 ? 11.202 6.137 1.132 1.00 92.19 97 SER A N 1
ATOM 768 C CA . SER A 1 97 ? 11.816 7.464 1.132 1.00 92.19 97 SER A CA 1
ATOM 769 C C . SER A 1 97 ? 10.906 8.522 0.514 1.00 92.19 97 SER A C 1
ATOM 771 O O . SER A 1 97 ? 10.043 8.226 -0.315 1.00 92.19 97 SER A O 1
ATOM 773 N N . ASN A 1 98 ? 11.142 9.783 0.877 1.00 91.31 98 ASN A N 1
ATOM 774 C CA . ASN A 1 98 ? 10.418 10.922 0.306 1.00 91.31 98 ASN A CA 1
ATOM 775 C C . ASN A 1 98 ? 10.644 11.050 -1.208 1.00 91.31 98 ASN A C 1
ATOM 777 O O . ASN A 1 98 ? 9.734 11.438 -1.931 1.00 91.31 98 ASN A O 1
ATOM 781 N N . HIS A 1 99 ? 11.833 10.686 -1.705 1.00 90.69 99 HIS A N 1
ATOM 782 C CA . HIS A 1 99 ? 12.106 10.665 -3.148 1.00 90.69 99 HIS A CA 1
ATOM 783 C C . HIS A 1 99 ? 11.181 9.680 -3.866 1.00 90.69 99 HIS A C 1
ATOM 785 O O . HIS A 1 99 ? 10.526 10.034 -4.841 1.00 90.69 99 HIS A O 1
ATOM 791 N N . GLN A 1 100 ? 11.046 8.463 -3.334 1.00 91.69 100 GLN A N 1
ATOM 792 C CA . GLN A 1 100 ? 10.144 7.449 -3.885 1.00 91.69 100 GLN A CA 1
ATOM 793 C C . GLN A 1 100 ? 8.675 7.885 -3.836 1.00 91.69 100 GLN A C 1
ATOM 795 O O . GLN A 1 100 ? 7.938 7.628 -4.786 1.00 91.69 100 GLN A O 1
ATOM 800 N N . ALA A 1 101 ? 8.260 8.575 -2.771 1.00 90.38 101 ALA A N 1
ATOM 801 C CA . ALA A 1 101 ? 6.924 9.156 -2.670 1.00 90.38 101 ALA A CA 1
ATOM 802 C C . ALA A 1 101 ? 6.670 10.213 -3.763 1.00 90.38 101 ALA A C 1
ATOM 804 O O . ALA A 1 101 ? 5.649 10.158 -4.446 1.00 90.38 101 ALA A O 1
ATOM 805 N N . THR A 1 102 ? 7.630 11.104 -4.024 1.00 89.56 102 THR A N 1
ATOM 806 C CA . THR A 1 102 ? 7.540 12.067 -5.135 1.00 89.56 102 THR A CA 1
ATOM 807 C C . THR A 1 102 ? 7.464 11.365 -6.495 1.00 89.56 102 THR A C 1
ATOM 809 O O . THR A 1 102 ? 6.645 11.725 -7.343 1.00 89.56 102 THR A O 1
ATOM 812 N N . LEU A 1 103 ? 8.276 10.325 -6.713 1.00 91.25 103 LEU A N 1
ATOM 813 C CA . LEU A 1 103 ? 8.246 9.539 -7.951 1.00 91.25 103 LEU A CA 1
ATOM 814 C C . LEU A 1 103 ? 6.905 8.828 -8.157 1.00 91.25 103 LEU A C 1
ATOM 816 O O . LEU A 1 103 ? 6.426 8.754 -9.288 1.00 91.25 103 LEU A O 1
ATOM 820 N N . LEU A 1 104 ? 6.288 8.336 -7.081 1.00 88.75 104 LEU A N 1
ATOM 821 C CA . LEU A 1 104 ? 4.949 7.752 -7.110 1.00 88.75 104 LEU A CA 1
ATOM 822 C C . LEU A 1 104 ? 3.937 8.777 -7.635 1.00 88.75 104 LEU A C 1
ATOM 824 O O . LEU A 1 104 ? 3.203 8.479 -8.577 1.00 88.75 104 LEU A O 1
ATOM 828 N N . MET A 1 105 ? 3.959 10.004 -7.111 1.00 86.69 105 MET A N 1
ATOM 829 C CA . MET A 1 105 ? 3.062 11.066 -7.579 1.00 86.69 105 MET A CA 1
ATOM 830 C C . MET A 1 105 ? 3.277 11.404 -9.059 1.00 86.69 105 MET A C 1
ATOM 832 O O . MET A 1 105 ? 2.307 11.562 -9.806 1.00 86.69 105 MET A O 1
ATOM 836 N N . ASN A 1 106 ? 4.531 11.428 -9.517 1.00 87.38 106 ASN A N 1
ATOM 837 C CA . ASN A 1 106 ? 4.860 11.626 -10.932 1.00 87.38 106 ASN A CA 1
ATOM 838 C C . ASN A 1 106 ? 4.376 10.467 -11.822 1.00 87.38 106 ASN A C 1
ATOM 840 O O . ASN A 1 106 ? 3.985 10.683 -12.969 1.00 87.38 106 ASN A O 1
ATOM 844 N N . LEU A 1 107 ? 4.403 9.231 -11.317 1.00 87.00 107 LEU A N 1
ATOM 845 C CA . LEU A 1 107 ? 3.915 8.060 -12.043 1.00 87.00 107 LEU A CA 1
ATOM 846 C C . LEU A 1 107 ? 2.399 8.120 -12.223 1.00 87.00 107 LEU A C 1
ATOM 848 O O . LEU A 1 107 ? 1.907 7.986 -13.341 1.00 87.00 107 LEU A O 1
ATOM 852 N N . ILE A 1 108 ? 1.664 8.365 -11.141 1.00 81.19 108 ILE A N 1
ATOM 853 C CA . ILE A 1 108 ? 0.197 8.338 -11.149 1.00 81.19 108 ILE A CA 1
ATOM 854 C C . ILE A 1 108 ? -0.393 9.491 -11.967 1.00 81.19 108 ILE A C 1
ATOM 856 O O . ILE A 1 108 ? -1.434 9.336 -12.597 1.00 81.19 108 ILE A O 1
ATOM 860 N N . THR A 1 109 ? 0.274 10.645 -11.986 1.00 77.12 109 THR A N 1
ATOM 861 C CA . THR A 1 109 ? -0.140 11.787 -12.818 1.00 77.12 109 THR A CA 1
ATOM 862 C C . THR A 1 109 ? 0.273 11.641 -14.286 1.00 77.12 109 THR A C 1
ATOM 864 O O . THR A 1 109 ? -0.156 12.433 -15.128 1.00 77.12 109 THR A O 1
ATOM 867 N N . SER A 1 110 ? 1.075 10.626 -14.628 1.00 76.06 110 SER A N 1
ATOM 868 C CA . SER A 1 110 ? 1.484 10.366 -16.007 1.00 76.06 110 SER A CA 1
ATOM 869 C C . SER A 1 110 ? 0.362 9.733 -16.833 1.00 76.06 110 SER A C 1
ATOM 871 O O . SER A 1 110 ? -0.490 8.997 -16.335 1.00 76.06 110 SER A O 1
ATOM 873 N N . THR A 1 111 ? 0.392 9.959 -18.146 1.00 65.56 111 THR A N 1
ATOM 874 C CA . THR A 1 111 ? -0.593 9.383 -19.072 1.00 65.56 111 THR A CA 1
ATOM 875 C C . THR A 1 111 ? -0.541 7.857 -19.151 1.00 65.56 111 THR A C 1
ATOM 877 O O . THR A 1 111 ? -1.504 7.246 -19.602 1.00 65.56 111 THR A O 1
ATOM 880 N N . SER A 1 112 ? 0.560 7.248 -18.723 1.00 65.00 112 SER A N 1
ATOM 881 C CA . SER A 1 112 ? 0.811 5.805 -18.800 1.00 65.00 112 SER A CA 1
ATOM 882 C C . SER A 1 112 ? 0.020 5.016 -17.754 1.00 65.00 112 SER A C 1
ATOM 884 O O . SER A 1 112 ? -0.213 3.830 -17.935 1.00 65.00 112 SER A O 1
ATOM 886 N N . CYS A 1 113 ? -0.463 5.683 -16.698 1.00 69.06 113 CYS A N 1
ATOM 887 C CA . CYS A 1 113 ? -1.332 5.084 -15.678 1.00 69.06 113 CYS A CA 1
ATOM 888 C C . CYS A 1 113 ? -2.831 5.306 -15.947 1.00 69.06 113 CYS A C 1
ATOM 890 O O . CYS A 1 113 ? -3.656 5.019 -15.085 1.00 69.06 113 CYS A O 1
ATOM 892 N N . LYS A 1 114 ? -3.213 5.796 -17.137 1.00 72.00 114 LYS A N 1
ATOM 893 C CA . LYS A 1 114 ? -4.630 5.970 -17.511 1.00 72.00 114 LYS A CA 1
ATOM 894 C C . LYS A 1 114 ? -5.414 4.657 -17.573 1.00 72.00 114 LYS A C 1
ATOM 896 O O . LYS A 1 114 ? -6.632 4.691 -17.469 1.00 72.00 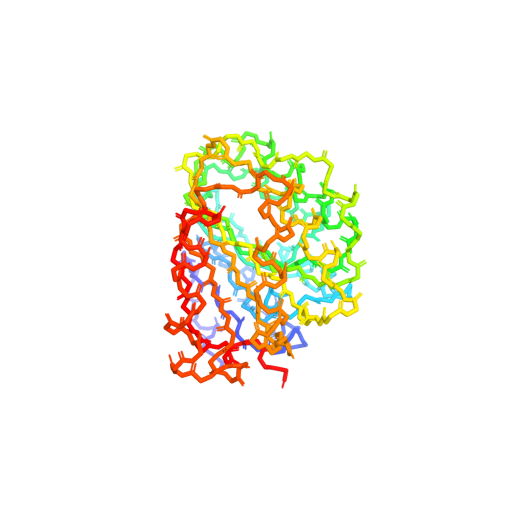114 LYS A O 1
ATOM 901 N N . HIS A 1 115 ? -4.723 3.535 -17.763 1.00 77.50 115 HIS A N 1
ATOM 902 C CA . HIS A 1 115 ? -5.301 2.191 -17.844 1.00 77.50 115 HIS A CA 1
ATOM 903 C C . HIS A 1 115 ? -5.026 1.355 -16.588 1.00 77.50 115 HIS A C 1
ATOM 905 O O . HIS A 1 115 ? -5.123 0.133 -16.630 1.00 77.50 115 HIS A O 1
ATOM 911 N N . LEU A 1 116 ? -4.625 2.001 -15.490 1.00 83.88 116 LEU A N 1
ATOM 912 C CA . LEU A 1 116 ? -4.342 1.302 -14.248 1.00 83.88 116 LEU A CA 1
ATOM 913 C C . LEU A 1 116 ? -5.652 0.788 -13.644 1.00 83.88 116 LEU A C 1
ATOM 915 O O . LEU A 1 116 ? -6.567 1.575 -13.456 1.00 83.88 116 LEU A O 1
ATOM 919 N N . ASP A 1 117 ? -5.716 -0.502 -13.319 1.00 88.44 117 ASP A N 1
ATOM 920 C CA . ASP A 1 117 ? -6.833 -1.168 -12.634 1.00 88.44 117 ASP A CA 1
ATOM 921 C C . ASP A 1 117 ? -6.561 -1.328 -11.132 1.00 88.44 117 ASP A C 1
ATOM 923 O O . ASP A 1 117 ? -7.482 -1.354 -10.310 1.00 88.44 117 ASP A O 1
ATOM 927 N N . THR A 1 118 ? -5.291 -1.474 -10.746 1.00 90.25 118 THR A N 1
ATOM 928 C CA . THR A 1 118 ? -4.892 -1.657 -9.348 1.00 90.25 118 THR A CA 1
ATOM 929 C C . THR A 1 118 ? -3.575 -0.960 -9.038 1.00 90.25 118 THR A C 1
ATOM 931 O O . THR A 1 118 ? -2.553 -1.196 -9.685 1.00 90.25 118 THR A O 1
ATOM 934 N N . LEU A 1 119 ? -3.593 -0.168 -7.969 1.00 90.31 119 LEU A N 1
ATOM 935 C CA . LEU A 1 119 ? -2.423 0.418 -7.334 1.00 90.31 119 LEU A CA 1
ATOM 936 C C . LEU A 1 119 ? -2.346 -0.041 -5.878 1.00 90.31 119 LEU A C 1
ATOM 938 O O . LEU A 1 119 ? -3.146 0.365 -5.043 1.00 90.31 119 LEU A O 1
ATOM 942 N N . SER A 1 120 ? -1.339 -0.833 -5.540 1.00 93.12 120 SER A N 1
ATOM 943 C CA . SER A 1 120 ? -1.041 -1.188 -4.156 1.00 93.12 120 SER A CA 1
ATOM 944 C C . SER A 1 120 ? 0.251 -0.517 -3.721 1.00 93.12 120 SER A C 1
ATOM 946 O O . SER A 1 120 ? 1.296 -0.730 -4.327 1.00 93.12 120 SER A O 1
ATOM 948 N N . VAL A 1 121 ? 0.211 0.246 -2.635 1.00 93.69 121 VAL A N 1
ATOM 949 C CA . VAL A 1 121 ? 1.372 0.969 -2.108 1.00 93.69 121 VAL A CA 1
ATOM 950 C C . VAL A 1 121 ? 1.625 0.534 -0.673 1.00 93.69 121 VAL A C 1
ATOM 952 O O . VAL A 1 121 ? 0.736 0.606 0.169 1.00 93.69 121 VAL A O 1
ATOM 955 N N . VAL A 1 122 ? 2.839 0.083 -0.388 1.00 95.38 122 VAL A N 1
ATOM 956 C CA . VAL A 1 122 ? 3.336 -0.244 0.947 1.00 95.38 122 VAL A CA 1
ATOM 957 C C . VAL A 1 122 ? 4.282 0.870 1.376 1.00 95.38 122 VAL A C 1
ATOM 959 O O . VAL A 1 122 ? 5.258 1.140 0.683 1.00 95.38 122 VAL A O 1
ATOM 962 N N . VAL A 1 123 ? 4.007 1.521 2.504 1.00 94.25 123 VAL A N 1
ATOM 963 C CA . VAL A 1 123 ? 4.742 2.708 2.961 1.00 94.25 123 VAL A CA 1
ATOM 964 C C . VAL A 1 123 ? 5.369 2.448 4.331 1.00 94.25 123 VAL A C 1
ATOM 966 O O . VAL A 1 123 ? 4.693 1.952 5.239 1.00 94.25 123 VAL A O 1
ATOM 969 N N . THR A 1 124 ? 6.653 2.786 4.492 1.00 92.94 124 THR A N 1
ATOM 970 C CA . THR A 1 124 ? 7.334 2.768 5.800 1.00 92.94 124 THR A CA 1
ATOM 971 C C . THR A 1 124 ? 7.169 4.092 6.539 1.00 92.94 124 THR A C 1
ATOM 973 O O . THR A 1 124 ? 6.949 5.144 5.939 1.00 92.94 124 THR A O 1
ATOM 976 N N . SER A 1 125 ? 7.346 4.059 7.861 1.00 87.38 125 SER A N 1
ATOM 977 C CA . SER A 1 125 ? 7.288 5.246 8.724 1.00 87.38 125 SER A CA 1
ATOM 978 C C . SER A 1 125 ? 8.384 6.288 8.473 1.00 87.38 125 SER A C 1
ATOM 980 O O . SER A 1 125 ? 8.354 7.356 9.084 1.00 87.38 125 SER A O 1
ATOM 982 N N . ASP A 1 126 ? 9.369 5.974 7.630 1.00 87.62 126 ASP A N 1
ATOM 983 C CA . ASP A 1 126 ? 10.472 6.877 7.278 1.00 87.62 126 ASP A CA 1
ATOM 984 C C . ASP A 1 126 ? 10.039 7.941 6.259 1.00 87.62 126 ASP A C 1
ATOM 986 O O . ASP A 1 126 ? 10.720 8.948 6.066 1.00 87.62 126 ASP A O 1
ATOM 990 N N . VAL A 1 127 ? 8.895 7.725 5.609 1.00 89.44 127 VAL A N 1
ATOM 991 C CA . VAL A 1 127 ? 8.325 8.632 4.616 1.00 89.44 127 VAL A CA 1
ATOM 992 C C . VAL A 1 127 ? 7.524 9.715 5.324 1.00 89.44 127 VAL A C 1
ATOM 994 O O . VAL A 1 127 ? 6.583 9.427 6.064 1.00 89.44 127 VAL A O 1
ATOM 997 N N . LEU A 1 128 ? 7.861 10.976 5.073 1.00 85.69 128 LEU A N 1
ATOM 998 C CA . LEU A 1 128 ? 7.098 12.108 5.585 1.00 85.69 128 LEU A CA 1
ATOM 999 C C . LEU A 1 128 ? 5.769 12.228 4.823 1.00 85.69 128 LEU A C 1
ATOM 1001 O O . LEU A 1 128 ? 5.784 12.166 3.592 1.00 85.69 128 LEU A O 1
ATOM 1005 N N . PRO A 1 129 ? 4.631 12.465 5.504 1.00 82.62 129 PRO A N 1
ATOM 1006 C CA . PRO A 1 129 ? 3.345 12.659 4.833 1.00 82.62 129 PRO A CA 1
ATOM 1007 C C . PRO A 1 129 ? 3.377 13.797 3.809 1.00 82.62 129 PRO A C 1
ATOM 1009 O O . PRO A 1 129 ? 2.746 13.700 2.765 1.00 82.62 129 PRO A O 1
ATOM 1012 N N . GLU A 1 130 ? 4.168 14.840 4.069 1.00 81.06 130 GLU A N 1
ATOM 1013 C CA . GLU A 1 130 ? 4.373 15.986 3.174 1.00 81.06 130 GLU A CA 1
ATOM 1014 C C . GLU A 1 130 ? 5.046 15.622 1.846 1.00 81.06 130 GLU A C 1
ATOM 1016 O O . GLU A 1 130 ? 4.944 16.384 0.896 1.00 81.06 130 GLU A O 1
ATOM 1021 N N . ALA A 1 131 ? 5.722 14.473 1.742 1.00 79.06 131 ALA A N 1
ATOM 1022 C CA . ALA A 1 131 ? 6.244 13.997 0.460 1.00 79.06 131 ALA A CA 1
ATOM 1023 C C . ALA A 1 131 ? 5.122 13.493 -0.470 1.00 79.06 131 ALA A C 1
ATOM 1025 O O . ALA A 1 131 ? 5.321 13.365 -1.677 1.00 79.06 131 ALA A O 1
ATOM 1026 N N . ILE A 1 132 ? 3.934 13.237 0.087 1.00 78.62 132 ILE A N 1
ATOM 1027 C CA . ILE A 1 132 ? 2.704 12.936 -0.642 1.00 78.62 132 ILE A CA 1
ATOM 1028 C C . ILE A 1 132 ? 1.857 14.204 -0.607 1.00 78.62 132 ILE A C 1
ATOM 1030 O O . ILE A 1 132 ? 1.063 14.441 0.297 1.00 78.62 132 ILE A O 1
ATOM 1034 N N . THR A 1 133 ? 2.110 15.081 -1.573 1.00 65.44 133 THR A N 1
ATOM 1035 C CA . THR A 1 133 ? 1.573 16.451 -1.589 1.00 65.44 133 THR A CA 1
ATOM 1036 C C . THR A 1 133 ? 0.223 16.578 -2.279 1.00 65.44 133 THR A C 1
ATOM 1038 O O . THR A 1 133 ? -0.402 17.634 -2.213 1.00 65.44 133 THR A O 1
ATOM 1041 N N . THR A 1 134 ? -0.215 15.543 -2.993 1.00 65.81 134 THR A N 1
ATOM 1042 C CA . THR A 1 134 ? -1.446 15.580 -3.782 1.00 65.81 134 THR A CA 1
ATOM 1043 C C . THR A 1 134 ? -2.225 14.303 -3.529 1.00 65.81 134 THR A C 1
ATOM 1045 O O . THR A 1 134 ? -1.652 13.216 -3.584 1.00 65.81 134 THR A O 1
ATOM 1048 N N . ASN A 1 135 ? -3.532 14.438 -3.300 1.00 65.12 135 ASN A N 1
ATOM 1049 C CA . ASN A 1 135 ? -4.439 13.296 -3.305 1.00 65.12 135 ASN A CA 1
ATOM 1050 C C . ASN A 1 135 ? -4.240 12.514 -4.600 1.00 65.12 135 ASN A C 1
ATOM 1052 O O . ASN A 1 135 ? -4.021 13.115 -5.659 1.00 65.12 135 ASN A O 1
ATOM 1056 N N . LEU A 1 136 ? -4.361 11.187 -4.537 1.00 66.00 136 LEU A N 1
ATOM 1057 C CA . LEU A 1 136 ? -4.414 10.409 -5.765 1.00 66.00 136 LEU A CA 1
ATOM 1058 C C . LEU A 1 136 ? -5.502 11.017 -6.670 1.00 66.00 136 LEU A C 1
ATOM 1060 O O . LEU A 1 136 ? -6.622 11.245 -6.189 1.00 66.00 136 LEU A O 1
ATOM 1064 N N . PRO A 1 137 ? -5.175 11.362 -7.934 1.00 58.75 137 PRO A N 1
ATOM 1065 C CA . PRO A 1 137 ? -6.151 11.903 -8.868 1.00 58.75 137 PRO A CA 1
ATOM 1066 C C . PRO A 1 137 ? -7.326 10.943 -8.931 1.00 58.75 137 PRO A C 1
ATOM 1068 O O . PRO A 1 137 ? -7.134 9.753 -8.755 1.00 58.75 137 PRO A O 1
ATOM 1071 N N . VAL A 1 138 ? -8.528 11.460 -9.154 1.00 56.03 138 VAL A N 1
ATOM 1072 C CA . VAL A 1 138 ? -9.779 10.693 -9.239 1.00 56.03 138 VAL A CA 1
ATOM 1073 C C . VAL A 1 138 ? -9.547 9.357 -9.952 1.00 56.03 138 VAL A C 1
ATOM 1075 O O . VAL A 1 138 ? -9.328 9.331 -11.161 1.00 56.03 138 VAL A O 1
ATOM 1078 N N . THR A 1 139 ? -9.519 8.263 -9.191 1.00 59.50 139 THR A N 1
ATOM 1079 C CA . THR A 1 139 ? -9.150 6.947 -9.721 1.00 59.50 139 THR A CA 1
ATOM 1080 C C . THR A 1 139 ? -10.428 6.154 -9.975 1.00 59.50 139 THR A C 1
ATOM 1082 O O . THR A 1 139 ? -11.224 5.938 -9.064 1.00 59.50 139 THR A O 1
ATOM 1085 N N . GLU A 1 140 ? -10.646 5.707 -11.214 1.00 67.62 140 GLU A N 1
ATOM 1086 C CA . GLU A 1 140 ? -11.657 4.675 -11.520 1.00 67.62 140 GLU A CA 1
ATOM 1087 C C . GLU A 1 140 ? -11.217 3.282 -11.022 1.00 67.62 140 GLU A C 1
ATOM 1089 O O . GLU A 1 140 ? -11.965 2.309 -11.115 1.00 67.62 140 GLU A O 1
ATOM 1094 N N . PHE A 1 141 ? -10.010 3.193 -10.460 1.00 79.75 141 PHE A N 1
ATOM 1095 C CA . PHE A 1 141 ? -9.308 1.964 -10.139 1.00 79.75 141 PHE A CA 1
ATOM 1096 C C . PHE A 1 141 ? -9.160 1.704 -8.640 1.00 79.75 141 PHE A C 1
ATOM 1098 O O . PHE A 1 141 ? -9.445 2.552 -7.793 1.00 79.75 141 PHE A O 1
ATOM 1105 N N . GLU A 1 142 ? -8.750 0.482 -8.303 1.00 88.00 142 GLU A N 1
ATOM 1106 C CA . GLU A 1 142 ? -8.577 0.056 -6.918 1.00 88.00 142 GLU A CA 1
ATOM 1107 C C . GLU A 1 142 ? -7.246 0.547 -6.350 1.00 88.00 142 GLU A C 1
ATOM 1109 O O . GLU A 1 142 ? -6.183 0.321 -6.931 1.00 88.00 142 GLU A O 1
ATOM 1114 N N . VAL A 1 143 ? -7.297 1.170 -5.175 1.00 89.19 143 VAL A N 1
ATOM 1115 C CA . VAL A 1 143 ? -6.111 1.598 -4.438 1.00 89.19 143 VAL A CA 1
ATOM 1116 C C . VAL A 1 143 ? -6.040 0.858 -3.110 1.00 89.19 143 VAL A C 1
ATOM 1118 O O . VAL A 1 143 ? -6.965 0.912 -2.302 1.00 89.19 143 VAL A O 1
ATOM 1121 N N . VAL A 1 144 ? -4.909 0.212 -2.848 1.00 92.62 144 VAL A N 1
ATOM 1122 C CA . VAL A 1 144 ? -4.617 -0.455 -1.579 1.00 92.62 144 VAL A CA 1
ATOM 1123 C C . VAL A 1 144 ? -3.428 0.237 -0.925 1.00 92.62 144 VAL A C 1
ATOM 1125 O O . VAL A 1 144 ? -2.290 0.079 -1.360 1.00 92.62 144 VAL A O 1
ATOM 1128 N N . LEU A 1 145 ? -3.672 0.986 0.145 1.00 93.81 145 LEU A N 1
ATOM 1129 C CA . LEU A 1 145 ? -2.617 1.601 0.945 1.00 93.81 145 LEU A CA 1
ATOM 1130 C C . LEU A 1 145 ? -2.272 0.686 2.118 1.00 93.81 145 LEU A C 1
ATOM 1132 O O . LEU A 1 145 ? -3.142 0.332 2.902 1.00 93.81 145 LEU A O 1
ATOM 1136 N N . SER A 1 146 ? -1.007 0.317 2.273 1.00 96.19 146 SER A N 1
ATOM 1137 C CA . SER A 1 146 ? -0.521 -0.481 3.398 1.00 96.19 146 SER A CA 1
ATOM 1138 C C . SER A 1 146 ? 0.505 0.316 4.194 1.00 96.19 146 SER A C 1
ATOM 1140 O O . SER A 1 146 ? 1.576 0.629 3.680 1.00 96.19 146 SER A O 1
ATOM 1142 N N . LEU A 1 147 ? 0.188 0.636 5.447 1.00 96.56 147 LEU A N 1
ATOM 1143 C CA . LEU A 1 147 ? 1.063 1.399 6.337 1.00 96.56 147 LEU A CA 1
ATOM 1144 C C . LEU A 1 147 ? 1.730 0.460 7.340 1.00 96.56 147 LEU A C 1
ATOM 1146 O O . LEU A 1 147 ? 1.055 -0.184 8.145 1.00 96.56 147 LEU A O 1
ATOM 1150 N N . LEU A 1 148 ? 3.056 0.364 7.263 1.00 95.00 148 LEU A N 1
ATOM 1151 C CA . LEU A 1 148 ? 3.835 -0.556 8.084 1.00 95.00 148 LEU A CA 1
ATOM 1152 C C . LEU A 1 148 ? 4.087 -0.004 9.490 1.00 95.00 148 LEU A C 1
ATOM 1154 O O . LEU A 1 148 ? 4.287 1.195 9.670 1.00 95.00 148 LEU A O 1
ATOM 1158 N N . ASP A 1 149 ? 4.145 -0.915 10.466 1.00 93.75 149 ASP A N 1
ATOM 1159 C CA . ASP A 1 149 ? 4.643 -0.661 11.827 1.00 93.75 149 ASP A CA 1
ATOM 1160 C C . ASP A 1 149 ? 3.922 0.502 12.543 1.00 93.75 149 ASP A C 1
ATOM 1162 O O . ASP A 1 149 ? 4.515 1.273 13.301 1.00 93.75 149 ASP A O 1
ATOM 1166 N N . VAL A 1 150 ? 2.613 0.640 12.299 1.00 95.81 150 VAL A N 1
ATOM 1167 C CA . VAL A 1 150 ? 1.793 1.670 12.944 1.00 95.81 150 VAL A CA 1
ATOM 1168 C C . VAL A 1 150 ? 1.619 1.358 14.429 1.00 95.81 150 VAL A C 1
ATOM 1170 O O . VAL A 1 150 ? 1.054 0.330 14.809 1.00 95.81 150 VAL A O 1
ATOM 1173 N N . THR A 1 151 ? 2.072 2.290 15.259 1.00 95.56 151 THR A N 1
ATOM 1174 C CA . THR A 1 151 ? 1.965 2.281 16.723 1.00 95.56 151 THR A CA 1
ATOM 1175 C C . THR A 1 151 ? 1.268 3.553 17.201 1.00 95.56 151 THR A C 1
ATOM 1177 O O . THR A 1 151 ? 1.062 4.479 16.411 1.00 95.56 151 THR A O 1
ATOM 1180 N N . ASP A 1 152 ? 0.948 3.656 18.495 1.00 93.31 152 ASP A N 1
ATOM 1181 C CA . ASP A 1 152 ? 0.345 4.876 19.053 1.00 93.31 152 ASP A CA 1
ATOM 1182 C C . ASP A 1 152 ? 1.193 6.126 18.786 1.00 93.31 152 ASP A C 1
ATOM 1184 O O . ASP A 1 152 ? 0.668 7.162 18.382 1.00 93.31 152 ASP A O 1
ATOM 1188 N N . ALA A 1 153 ? 2.520 6.013 18.902 1.00 93.19 153 ALA A N 1
ATOM 1189 C CA . ALA A 1 153 ? 3.449 7.109 18.625 1.00 93.19 153 ALA A CA 1
ATOM 1190 C C . ALA A 1 153 ? 3.475 7.534 17.143 1.00 93.19 153 ALA A C 1
ATOM 1192 O O . ALA A 1 153 ? 3.928 8.630 16.817 1.00 93.19 153 ALA A O 1
ATOM 1193 N N . ARG A 1 154 ? 3.000 6.675 16.234 1.00 93.69 154 ARG A N 1
ATOM 1194 C CA . ARG A 1 154 ? 2.956 6.910 14.781 1.00 93.69 154 ARG A CA 1
ATOM 1195 C C . ARG A 1 154 ? 1.529 7.083 14.254 1.00 93.69 154 ARG A C 1
ATOM 1197 O O . ARG A 1 154 ? 1.325 7.118 13.044 1.00 93.69 154 ARG A O 1
ATOM 1204 N N . MET A 1 155 ? 0.543 7.235 15.136 1.00 94.56 155 MET A N 1
ATOM 1205 C CA . MET A 1 155 ? -0.862 7.346 14.747 1.00 94.56 155 MET A CA 1
ATOM 1206 C C . MET A 1 155 ? -1.152 8.614 13.937 1.00 94.56 155 MET A C 1
ATOM 1208 O O . MET A 1 155 ? -1.796 8.524 12.894 1.00 94.56 155 MET A O 1
ATOM 1212 N N . SER A 1 156 ? -0.624 9.774 14.359 1.00 93.56 156 SER A N 1
ATOM 1213 C CA . SER A 1 156 ? -0.799 11.026 13.599 1.00 93.56 156 SER A CA 1
ATOM 1214 C C . SER A 1 156 ? -0.194 10.915 12.205 1.00 93.56 156 SER A C 1
ATOM 1216 O O . SER A 1 156 ? -0.848 11.267 11.229 1.00 93.56 156 SER A O 1
ATOM 1218 N N . TRP A 1 157 ? 1.008 10.336 12.113 1.00 94.75 157 TRP A N 1
ATOM 1219 C CA . TRP A 1 157 ? 1.678 10.060 10.844 1.00 94.75 157 TRP A CA 1
ATOM 1220 C C . TRP A 1 157 ? 0.816 9.190 9.924 1.00 94.75 157 TRP A C 1
ATOM 1222 O O . TRP A 1 157 ? 0.601 9.546 8.769 1.00 94.75 157 TRP A O 1
ATOM 1232 N N . ALA A 1 158 ? 0.279 8.079 10.436 1.00 94.81 158 ALA A N 1
ATOM 1233 C CA . ALA A 1 158 ? -0.548 7.178 9.640 1.00 94.81 158 ALA A CA 1
ATOM 1234 C C . ALA A 1 158 ? -1.829 7.872 9.157 1.00 94.81 158 ALA A C 1
ATOM 1236 O O . ALA A 1 158 ? -2.192 7.763 7.988 1.00 94.81 158 ALA A O 1
ATOM 1237 N N . CYS A 1 159 ? -2.484 8.637 10.035 1.00 94.38 159 CYS A N 1
ATOM 1238 C CA . CYS A 1 159 ? -3.674 9.404 9.683 1.00 94.38 159 CYS A CA 1
ATOM 1239 C C . CYS A 1 159 ? -3.394 10.475 8.620 1.00 94.38 159 CYS A C 1
ATOM 1241 O O . CYS A 1 159 ? -4.212 10.671 7.725 1.00 94.38 159 CYS A O 1
ATOM 1243 N N . GLU A 1 160 ? -2.258 11.170 8.714 1.00 92.31 160 GLU A N 1
ATOM 1244 C CA . GLU A 1 160 ? -1.817 12.157 7.719 1.00 92.31 160 GLU A CA 1
ATOM 1245 C C . GLU A 1 160 ? -1.509 11.500 6.383 1.00 92.31 160 GLU A C 1
ATOM 1247 O O . GLU A 1 160 ? -1.958 11.983 5.351 1.00 92.31 160 GLU A O 1
ATOM 1252 N N . MET A 1 161 ? -0.825 10.357 6.403 1.00 91.94 161 MET A N 1
ATOM 1253 C CA . MET A 1 161 ? -0.517 9.602 5.194 1.00 91.94 161 MET A CA 1
ATOM 1254 C C . MET A 1 161 ? -1.791 9.165 4.460 1.00 91.94 161 MET A C 1
ATOM 1256 O O . MET A 1 161 ? -1.905 9.339 3.249 1.00 91.94 161 MET A O 1
ATOM 1260 N N . VAL A 1 162 ? -2.779 8.645 5.197 1.00 92.06 162 VAL A N 1
ATOM 1261 C CA . VAL A 1 162 ? -4.092 8.290 4.641 1.00 92.06 162 VAL A CA 1
ATOM 1262 C C . VAL A 1 162 ? -4.796 9.522 4.072 1.00 92.06 162 VAL A C 1
ATOM 1264 O O . VAL A 1 162 ? -5.292 9.465 2.950 1.00 92.06 162 VAL A O 1
ATOM 1267 N N . ALA A 1 163 ? -4.832 10.625 4.824 1.00 89.06 163 ALA A N 1
ATOM 1268 C CA . ALA A 1 163 ? -5.519 11.850 4.418 1.00 89.06 163 ALA A CA 1
ATOM 1269 C C . ALA A 1 163 ? -4.913 12.503 3.171 1.00 89.06 163 ALA A C 1
ATOM 1271 O O . ALA A 1 163 ? -5.655 13.052 2.364 1.00 89.06 163 ALA A O 1
ATOM 1272 N N . ASN A 1 164 ? -3.594 12.416 3.008 1.00 86.00 164 ASN A N 1
ATOM 1273 C CA . ASN A 1 164 ? -2.890 12.972 1.858 1.00 86.00 164 ASN A CA 1
ATOM 1274 C C . ASN A 1 164 ? -3.005 12.098 0.603 1.00 86.00 164 ASN A C 1
ATOM 1276 O O . ASN A 1 164 ? -2.876 12.603 -0.507 1.00 86.00 164 ASN A O 1
ATOM 1280 N N . LEU A 1 165 ? -3.189 10.784 0.762 1.00 81.06 165 LEU A N 1
ATOM 1281 C CA . LEU A 1 165 ? -3.187 9.842 -0.359 1.00 81.06 165 LEU A CA 1
ATOM 1282 C C . LEU A 1 165 ? -4.606 9.522 -0.849 1.00 81.06 165 LEU A C 1
ATOM 1284 O O . LEU A 1 165 ? -4.832 9.373 -2.050 1.00 81.06 165 LEU A O 1
ATOM 1288 N N . ILE A 1 166 ? -5.576 9.432 0.060 1.00 79.69 166 ILE A N 1
ATOM 1289 C CA . ILE A 1 166 ? -6.953 9.053 -0.264 1.00 79.69 166 ILE A CA 1
ATOM 1290 C C . ILE A 1 166 ? -7.796 10.292 -0.536 1.00 79.69 166 ILE A C 1
ATOM 1292 O O . ILE A 1 166 ? -7.909 11.176 0.307 1.00 79.69 166 ILE A O 1
ATOM 1296 N N . ASN A 1 167 ? -8.479 10.307 -1.682 1.00 74.62 167 ASN A N 1
ATOM 1297 C CA . ASN A 1 167 ? -9.541 11.268 -1.943 1.00 74.62 167 ASN A CA 1
ATOM 1298 C C . ASN A 1 167 ? -10.883 10.712 -1.413 1.00 74.62 167 ASN A C 1
ATOM 1300 O O . ASN A 1 167 ? -11.414 9.771 -2.001 1.00 74.62 167 ASN A O 1
ATOM 1304 N N . PRO A 1 168 ? -11.487 11.287 -0.354 1.00 65.88 168 PRO A N 1
ATOM 1305 C CA . PRO A 1 168 ? -12.730 10.767 0.238 1.00 65.88 168 PRO A CA 1
ATOM 1306 C C . PRO A 1 168 ? -13.950 10.854 -0.691 1.00 65.88 168 PRO A C 1
ATOM 1308 O O . PRO A 1 168 ? -14.996 10.259 -0.431 1.00 65.88 168 PRO A O 1
ATOM 1311 N N . SER A 1 169 ? -13.837 11.660 -1.746 1.00 65.94 169 SER A N 1
ATOM 1312 C CA . SER A 1 169 ? -14.935 12.003 -2.645 1.00 65.94 169 SER A CA 1
ATOM 1313 C C . SER A 1 169 ? -15.147 10.947 -3.726 1.00 65.94 169 SER A C 1
ATOM 1315 O O . SER A 1 169 ? -16.258 10.817 -4.237 1.00 65.94 169 SER A O 1
ATOM 1317 N N . GLN A 1 170 ? -14.076 10.264 -4.148 1.00 67.06 170 GLN A N 1
ATOM 1318 C CA . GLN A 1 170 ? -14.050 9.466 -5.376 1.00 67.06 170 GLN A CA 1
ATOM 1319 C C . GLN A 1 170 ? -12.935 8.414 -5.328 1.00 67.06 170 GLN A C 1
ATOM 1321 O O . GLN A 1 170 ? -11.796 8.766 -5.043 1.00 67.06 170 GLN A O 1
ATOM 1326 N N . GLY A 1 171 ? -13.251 7.163 -5.677 1.00 70.69 171 GLY A N 1
ATOM 1327 C CA . GLY A 1 171 ? -12.298 6.048 -5.784 1.00 70.69 171 GLY A CA 1
ATOM 1328 C C . GLY A 1 171 ? -12.670 4.843 -4.914 1.00 70.69 171 GLY A C 1
ATOM 1329 O O . GLY A 1 171 ? -13.638 4.881 -4.153 1.00 70.69 171 GLY A O 1
ATOM 1330 N N . ARG A 1 172 ? -11.919 3.740 -5.045 1.00 84.25 172 ARG A N 1
ATOM 1331 C CA . ARG A 1 172 ? -12.113 2.505 -4.260 1.00 84.25 172 ARG A CA 1
ATOM 1332 C C . ARG A 1 172 ? -10.856 2.212 -3.450 1.00 84.25 172 ARG A C 1
ATOM 1334 O O . ARG A 1 172 ? -9.895 1.668 -3.985 1.00 84.25 172 ARG A O 1
ATOM 1341 N N . TYR A 1 173 ? -10.885 2.560 -2.165 1.00 89.06 173 TYR A N 1
ATOM 1342 C CA . TYR A 1 173 ? -9.702 2.503 -1.306 1.00 89.06 173 TYR A CA 1
ATOM 1343 C C . TYR A 1 173 ? -9.800 1.437 -0.223 1.00 89.06 173 TYR A C 1
ATOM 1345 O O . TYR A 1 173 ? -10.763 1.418 0.541 1.00 89.06 173 TYR A O 1
ATOM 1353 N N . ASP A 1 174 ? -8.759 0.626 -0.101 1.00 93.19 174 ASP A N 1
ATOM 1354 C CA . ASP A 1 174 ? -8.499 -0.209 1.065 1.00 93.19 174 ASP A CA 1
ATOM 1355 C C . ASP A 1 174 ? -7.298 0.327 1.841 1.00 93.19 174 ASP A C 1
ATOM 1357 O O . ASP A 1 174 ? -6.310 0.774 1.253 1.00 93.19 174 ASP A O 1
ATOM 1361 N N . ILE A 1 175 ? -7.364 0.223 3.167 1.00 95.62 175 ILE A N 1
ATOM 1362 C CA . ILE A 1 175 ? -6.263 0.589 4.056 1.00 95.62 175 ILE A CA 1
ATOM 1363 C C . ILE A 1 175 ? -5.872 -0.626 4.887 1.00 95.62 175 ILE A C 1
ATOM 1365 O O . ILE A 1 175 ? -6.676 -1.161 5.648 1.00 95.62 175 ILE A O 1
ATOM 1369 N N . ASN A 1 176 ? -4.624 -1.050 4.760 1.00 97.31 176 ASN A N 1
ATOM 1370 C CA . ASN A 1 176 ? -4.032 -2.136 5.520 1.00 97.31 176 ASN A CA 1
ATOM 1371 C C . ASN A 1 176 ? -3.036 -1.577 6.538 1.00 97.31 176 ASN A C 1
ATOM 1373 O O . ASN A 1 176 ? -2.282 -0.649 6.244 1.00 97.31 176 ASN A O 1
ATOM 1377 N N . PHE A 1 177 ? -2.959 -2.223 7.697 1.00 97.00 177 PHE A N 1
ATOM 1378 C CA . PHE A 1 177 ? -2.009 -1.874 8.754 1.00 97.00 177 PHE A CA 1
ATOM 1379 C C . PHE A 1 177 ? -1.111 -3.061 9.134 1.00 97.00 177 PHE A C 1
ATOM 1381 O O . PHE A 1 177 ? -1.135 -3.524 10.280 1.00 97.00 177 PHE A O 1
ATOM 1388 N N . PRO A 1 178 ? -0.339 -3.615 8.182 1.00 95.56 178 PRO A N 1
ATOM 1389 C CA . PRO A 1 178 ? 0.550 -4.736 8.459 1.00 95.56 178 PRO A CA 1
ATOM 1390 C C . PRO A 1 178 ? 1.530 -4.410 9.592 1.00 95.56 178 PRO A C 1
ATOM 1392 O O . PRO A 1 178 ? 2.109 -3.325 9.646 1.00 95.56 178 PRO A O 1
ATOM 1395 N N . ARG A 1 179 ? 1.739 -5.386 10.485 1.00 93.56 179 ARG A N 1
ATOM 1396 C CA . ARG A 1 179 ? 2.634 -5.284 11.655 1.00 93.56 179 ARG A CA 1
ATOM 1397 C C . ARG A 1 179 ? 2.276 -4.181 12.661 1.00 93.56 179 ARG A C 1
ATOM 1399 O O . ARG A 1 179 ? 3.087 -3.860 13.523 1.00 93.56 179 ARG A O 1
ATOM 1406 N N . SER A 1 180 ? 1.075 -3.611 12.583 1.00 95.38 180 SER A N 1
ATOM 1407 C CA . SER A 1 180 ? 0.610 -2.678 13.605 1.00 95.38 180 SER A CA 1
ATOM 1408 C C . SER A 1 180 ? 0.426 -3.372 14.956 1.00 95.38 180 SER A C 1
ATOM 1410 O O . SER A 1 180 ? -0.015 -4.520 15.026 1.00 95.38 180 SER A O 1
ATOM 1412 N N . THR A 1 181 ? 0.742 -2.648 16.027 1.00 94.25 181 THR A N 1
ATOM 1413 C CA . THR A 1 181 ? 0.628 -3.123 17.413 1.00 94.25 181 THR A CA 1
ATOM 1414 C C . THR A 1 181 ? -0.429 -2.357 18.207 1.00 94.25 181 THR A C 1
ATOM 1416 O O . THR A 1 181 ? -0.370 -2.343 19.433 1.00 94.25 181 THR A O 1
ATOM 1419 N N . LEU A 1 182 ? -1.347 -1.662 17.529 1.00 96.12 182 LEU A N 1
ATOM 1420 C CA . LEU A 1 182 ? -2.437 -0.955 18.197 1.00 96.12 182 LEU A CA 1
ATOM 1421 C C . LEU A 1 182 ? -3.388 -1.952 18.861 1.00 96.12 182 LEU A C 1
ATOM 1423 O O . LEU A 1 182 ? -3.757 -2.966 18.261 1.00 96.12 182 LEU A O 1
ATOM 1427 N N . ASP A 1 183 ? -3.803 -1.622 20.078 1.00 95.38 183 ASP A N 1
ATOM 1428 C CA . ASP A 1 183 ? -4.874 -2.312 20.781 1.00 95.38 183 ASP A CA 1
ATOM 1429 C C . ASP A 1 183 ? -6.256 -1.785 20.347 1.00 95.38 183 ASP A C 1
ATOM 1431 O O . ASP A 1 183 ? -6.384 -0.937 19.459 1.00 95.38 183 ASP A O 1
ATOM 1435 N N . GLU A 1 184 ? -7.317 -2.294 20.970 1.00 96.25 184 GLU A N 1
ATOM 1436 C CA . GLU A 1 184 ? -8.697 -1.878 20.702 1.00 96.25 184 GLU A CA 1
ATOM 1437 C C . GLU A 1 184 ? -8.900 -0.359 20.826 1.00 96.25 184 GLU A C 1
ATOM 1439 O O . GLU A 1 184 ? -9.467 0.268 19.927 1.00 96.25 184 GLU A O 1
ATOM 1444 N N . ALA A 1 185 ? -8.398 0.252 21.903 1.00 96.75 185 ALA A N 1
ATOM 1445 C CA . ALA A 1 185 ? -8.521 1.689 22.125 1.00 96.75 185 ALA A CA 1
ATOM 1446 C C . ALA A 1 185 ? -7.744 2.487 21.064 1.00 96.75 185 ALA A C 1
ATOM 1448 O O . ALA A 1 185 ? -8.231 3.511 20.572 1.00 96.75 185 ALA A O 1
ATOM 1449 N N . GLY A 1 186 ? -6.567 1.995 20.672 1.00 97.31 186 GLY A N 1
ATOM 1450 C CA . GLY A 1 186 ? -5.759 2.532 19.588 1.00 97.31 186 GLY A CA 1
ATOM 1451 C C . GLY A 1 186 ? -6.490 2.505 18.245 1.00 97.31 186 GLY A C 1
ATOM 1452 O O . GLY A 1 186 ? -6.511 3.520 17.546 1.00 97.31 186 GLY A O 1
ATOM 1453 N N . TRP A 1 187 ? -7.158 1.399 17.900 1.00 97.88 187 TRP A N 1
ATOM 1454 C CA . TRP A 1 187 ? -7.955 1.309 16.671 1.00 97.88 187 TRP A CA 1
ATOM 1455 C C . TRP A 1 187 ? -9.159 2.247 16.676 1.00 97.88 187 TRP A C 1
ATOM 1457 O O . TRP A 1 187 ? -9.407 2.924 15.677 1.00 97.88 187 TRP A O 1
ATOM 1467 N N . ILE A 1 188 ? -9.878 2.345 17.798 1.00 98.12 188 ILE A N 1
ATOM 1468 C CA . ILE A 1 188 ? -11.000 3.284 17.934 1.00 98.12 188 ILE A CA 1
ATOM 1469 C C . ILE A 1 188 ? -10.513 4.726 17.747 1.00 98.12 188 ILE A C 1
ATOM 1471 O O . ILE A 1 188 ? -11.125 5.489 16.996 1.00 98.12 188 ILE A O 1
ATOM 1475 N N . ARG A 1 189 ? -9.393 5.096 18.378 1.00 97.81 189 ARG A N 1
ATOM 1476 C CA . ARG A 1 189 ? -8.787 6.426 18.234 1.00 97.81 189 ARG A CA 1
ATOM 1477 C C . ARG A 1 189 ? -8.354 6.703 16.792 1.00 97.81 189 ARG A C 1
ATOM 1479 O O . ARG A 1 189 ? -8.707 7.753 16.264 1.00 97.81 189 ARG A O 1
ATOM 1486 N N . MET A 1 190 ? -7.699 5.744 16.132 1.00 97.62 190 MET A N 1
AT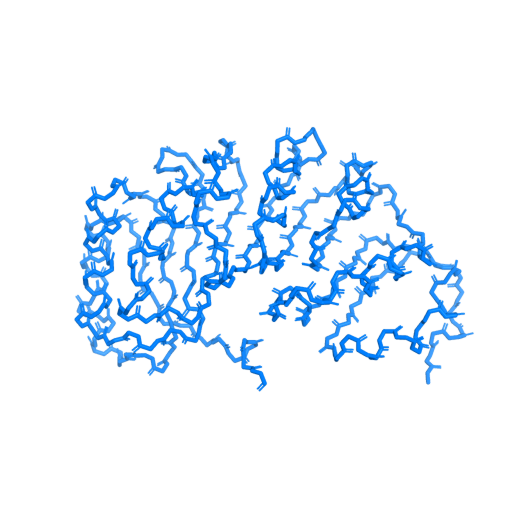OM 1487 C CA . MET A 1 190 ? -7.322 5.830 14.714 1.00 97.62 190 MET A CA 1
ATOM 1488 C C . MET A 1 190 ? -8.543 6.099 13.822 1.00 97.62 190 MET A C 1
ATOM 1490 O O . MET A 1 190 ? -8.533 7.018 13.006 1.00 97.62 190 MET A O 1
ATOM 1494 N N . ILE A 1 191 ? -9.622 5.331 14.001 1.00 97.81 191 ILE A N 1
ATOM 1495 C CA . ILE A 1 191 ? -10.868 5.493 13.237 1.00 97.81 191 ILE A CA 1
ATOM 1496 C C . ILE A 1 191 ? -11.456 6.892 13.445 1.00 97.81 191 ILE A C 1
ATOM 1498 O O . ILE A 1 191 ? -11.862 7.546 12.483 1.00 97.81 191 ILE A O 1
ATOM 1502 N N . GLN A 1 192 ? -11.481 7.375 14.687 1.00 97.25 192 GLN A N 1
ATOM 1503 C CA . GLN A 1 192 ? -11.977 8.712 15.005 1.00 97.25 192 GLN A CA 1
ATOM 1504 C C . GLN A 1 192 ? -11.107 9.818 14.400 1.00 97.25 192 GLN A C 1
ATOM 1506 O O . GLN A 1 192 ? -11.654 10.796 13.894 1.00 97.25 192 GLN A O 1
ATOM 1511 N N . ASP A 1 193 ? -9.782 9.679 14.421 1.00 96.75 193 ASP A N 1
ATOM 1512 C CA . ASP A 1 193 ? -8.853 10.671 13.869 1.00 96.75 193 ASP A CA 1
ATOM 1513 C C . ASP A 1 193 ? -8.934 10.749 12.341 1.00 96.75 193 ASP A C 1
ATOM 1515 O O . ASP A 1 193 ? -9.026 11.848 11.787 1.00 96.75 193 ASP A O 1
ATOM 1519 N N . LEU A 1 194 ? -9.018 9.604 11.658 1.00 95.38 194 LEU A N 1
ATOM 1520 C CA . LEU A 1 194 ? -9.356 9.547 10.231 1.00 95.38 194 LEU A CA 1
ATOM 1521 C C . LEU A 1 194 ? -10.718 10.210 9.966 1.00 95.38 194 LEU A C 1
ATOM 1523 O O . LEU A 1 194 ? -10.869 11.017 9.044 1.00 95.38 194 LEU A O 1
ATOM 1527 N N . GLY A 1 195 ? -11.687 9.946 10.846 1.00 94.44 195 GLY A N 1
ATOM 1528 C CA . GLY A 1 195 ? -12.994 10.587 10.864 1.00 94.44 195 GLY A CA 1
ATOM 1529 C C . GLY A 1 195 ? -12.912 12.119 10.925 1.00 94.44 195 GLY A C 1
ATOM 1530 O O . GLY A 1 195 ? -13.526 12.818 10.114 1.00 94.44 195 GLY A O 1
ATOM 1531 N N . ARG A 1 196 ? -12.127 12.667 11.854 1.00 94.69 196 ARG A N 1
ATOM 1532 C CA . ARG A 1 196 ? -11.925 14.119 12.022 1.00 94.69 196 ARG A CA 1
ATOM 1533 C C . ARG A 1 196 ? -11.230 14.756 10.820 1.00 94.69 196 ARG A C 1
ATOM 1535 O O . ARG A 1 196 ? -11.513 15.906 10.505 1.00 94.69 196 ARG A O 1
ATOM 1542 N N . ARG A 1 197 ? -10.383 13.998 10.119 1.00 91.25 197 ARG A N 1
ATOM 1543 C CA . ARG A 1 197 ? -9.689 14.420 8.890 1.00 91.25 197 ARG A CA 1
ATOM 1544 C C . ARG A 1 197 ? -10.550 14.311 7.626 1.00 91.25 197 ARG A C 1
ATOM 1546 O O . ARG A 1 197 ? -10.055 14.538 6.530 1.00 91.25 197 ARG A O 1
ATOM 1553 N N . GLY A 1 198 ? -11.834 13.978 7.764 1.00 89.56 198 GLY A N 1
ATOM 1554 C CA . GLY A 1 198 ? -12.774 13.926 6.642 1.00 89.56 198 GLY A CA 1
ATOM 1555 C C . GLY A 1 198 ? -12.680 12.660 5.788 1.00 89.56 198 GLY A C 1
ATOM 1556 O O . GLY A 1 198 ? -13.345 12.586 4.758 1.00 89.56 198 GLY A O 1
ATOM 1557 N N . ILE A 1 199 ? -11.920 11.644 6.213 1.00 90.19 199 ILE A N 1
ATOM 1558 C CA . ILE A 1 199 ? -11.844 10.365 5.499 1.00 90.19 199 ILE A CA 1
ATOM 1559 C C . ILE A 1 199 ? -13.172 9.627 5.635 1.00 90.19 199 ILE A C 1
ATOM 1561 O O . ILE A 1 199 ? -13.619 9.330 6.743 1.00 90.19 199 ILE A O 1
ATOM 1565 N N . ARG A 1 200 ? -13.824 9.360 4.507 1.00 88.69 200 ARG A N 1
ATOM 1566 C CA . ARG A 1 200 ? -1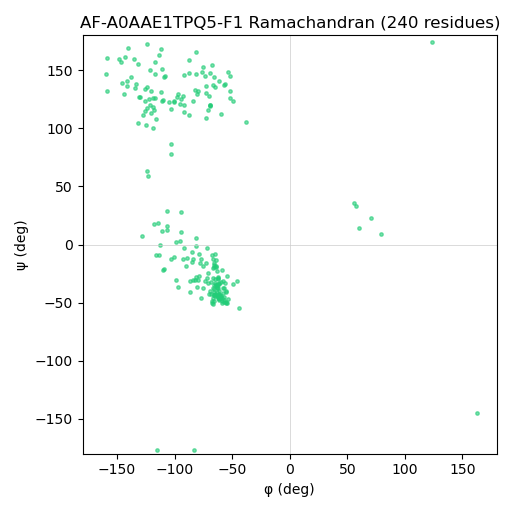5.124 8.690 4.398 1.00 88.69 200 ARG A CA 1
ATOM 1567 C C . ARG A 1 200 ? -15.126 7.800 3.158 1.00 88.69 200 ARG A C 1
ATOM 1569 O O . ARG A 1 200 ? -14.329 8.013 2.251 1.00 88.69 200 ARG A O 1
ATOM 1576 N N . ASN A 1 201 ? -16.054 6.850 3.120 1.00 85.56 201 ASN A N 1
ATOM 1577 C CA . ASN A 1 201 ? 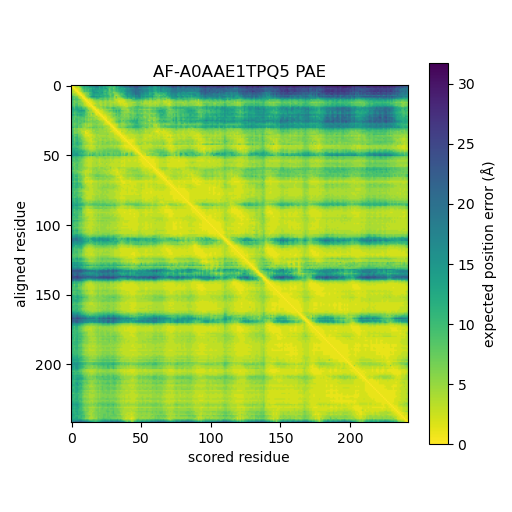-16.348 5.975 1.986 1.00 85.56 201 ASN A CA 1
ATOM 1578 C C . ASN A 1 201 ? -15.152 5.144 1.491 1.00 85.56 201 ASN A C 1
ATOM 1580 O O . ASN A 1 201 ? -15.049 4.848 0.301 1.00 85.56 201 ASN A O 1
ATOM 1584 N N . ILE A 1 202 ? -14.251 4.741 2.391 1.00 89.56 202 ILE A N 1
ATOM 1585 C CA . ILE A 1 202 ? -13.243 3.725 2.055 1.00 89.56 202 ILE A CA 1
ATOM 1586 C C . ILE A 1 202 ? -13.913 2.340 2.042 1.00 89.56 202 ILE A C 1
ATOM 1588 O O . ILE A 1 202 ? -14.857 2.091 2.791 1.00 89.56 202 ILE A O 1
ATOM 1592 N N . ARG A 1 203 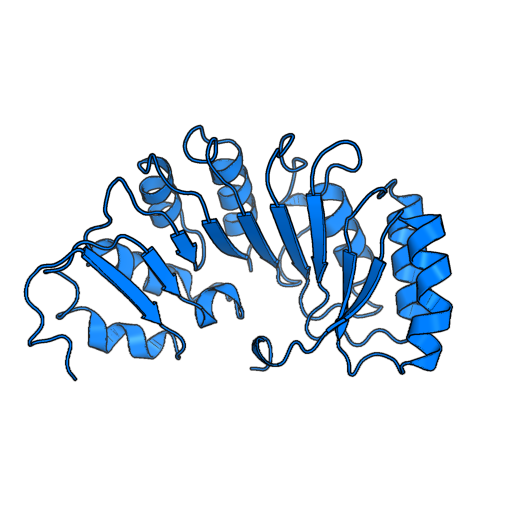? -13.436 1.422 1.199 1.00 90.31 203 ARG A N 1
ATOM 1593 C CA . ARG A 1 203 ? -13.999 0.071 1.049 1.00 90.31 203 ARG A CA 1
ATOM 1594 C C . ARG A 1 203 ? -13.769 -0.769 2.303 1.00 90.31 203 ARG A C 1
ATOM 1596 O O . ARG A 1 203 ? -14.701 -1.398 2.808 1.00 90.31 203 ARG A O 1
ATOM 1603 N N . GLY A 1 204 ? -12.541 -0.778 2.809 1.00 93.75 204 GLY A N 1
ATOM 1604 C CA . GLY A 1 204 ? -12.189 -1.589 3.963 1.00 93.75 204 GLY A CA 1
ATOM 1605 C C . GLY A 1 204 ? -10.940 -1.116 4.688 1.00 93.75 204 GLY A C 1
ATOM 1606 O O . GLY A 1 204 ? -9.983 -0.627 4.089 1.00 93.75 204 GLY A O 1
ATOM 1607 N N . MET A 1 205 ? -10.958 -1.313 5.999 1.00 96.75 205 MET A N 1
ATOM 1608 C CA . MET A 1 205 ? -9.823 -1.174 6.894 1.00 96.75 205 MET A CA 1
ATOM 1609 C C . MET A 1 205 ? -9.434 -2.564 7.407 1.00 96.75 205 MET A C 1
ATOM 1611 O O . MET A 1 205 ? -10.265 -3.273 7.981 1.00 96.75 205 MET A O 1
ATOM 1615 N N . TYR A 1 206 ? -8.179 -2.961 7.192 1.00 97.69 206 TYR A N 1
ATOM 1616 C CA . TYR A 1 206 ? -7.674 -4.284 7.550 1.00 97.69 206 TYR A CA 1
ATOM 1617 C C . TYR A 1 206 ? -6.538 -4.190 8.556 1.00 97.69 206 TYR A C 1
ATOM 1619 O O . TYR A 1 206 ? -5.521 -3.530 8.317 1.00 97.69 206 TYR A O 1
ATOM 1627 N N . VAL A 1 207 ? -6.700 -4.904 9.662 1.00 97.25 207 VAL A N 1
ATOM 1628 C CA . VAL A 1 207 ? -5.756 -4.921 10.784 1.00 97.25 207 VAL A CA 1
ATOM 1629 C C . VAL A 1 207 ? -5.168 -6.321 10.967 1.00 97.25 207 VAL A C 1
ATOM 1631 O O . VAL A 1 207 ? -5.780 -7.292 10.510 1.00 97.25 207 VAL A O 1
ATOM 1634 N N . PRO A 1 208 ? -3.987 -6.463 11.594 1.00 96.00 208 PRO A N 1
ATOM 1635 C CA . PRO A 1 208 ? -3.412 -7.776 11.857 1.00 96.00 208 PRO A CA 1
ATOM 1636 C C . PRO A 1 208 ? -4.365 -8.644 12.676 1.00 96.00 208 PRO A C 1
ATOM 1638 O O . PRO A 1 208 ? -4.956 -8.191 13.650 1.00 96.00 208 PRO A O 1
ATOM 1641 N N . ASP A 1 209 ? -4.493 -9.912 12.309 1.00 93.25 209 ASP A N 1
ATOM 1642 C CA . ASP A 1 209 ? -5.268 -10.890 13.076 1.00 93.25 209 ASP A CA 1
ATOM 1643 C C . ASP A 1 209 ? -4.774 -11.072 14.521 1.00 93.25 209 ASP A C 1
ATOM 1645 O O . ASP A 1 209 ? -5.551 -11.466 15.391 1.00 93.25 209 ASP A O 1
ATOM 1649 N N . THR A 1 210 ? -3.513 -10.719 14.777 1.00 90.94 210 THR A N 1
ATOM 1650 C CA . THR A 1 210 ? -2.879 -10.708 16.096 1.00 90.94 210 THR A CA 1
ATOM 1651 C C . THR A 1 210 ? -3.125 -9.443 16.921 1.00 90.94 210 THR A C 1
ATOM 1653 O O . THR A 1 210 ? -2.763 -9.444 18.095 1.00 90.94 210 THR A O 1
ATOM 1656 N N . SER A 1 211 ? -3.653 -8.349 16.353 1.00 90.88 211 SER A N 1
ATOM 1657 C CA . SER A 1 211 ? -3.765 -7.073 17.087 1.00 90.88 211 SER A CA 1
ATOM 1658 C C . SER A 1 211 ? -4.963 -7.028 18.037 1.00 90.88 211 SER A C 1
ATOM 1660 O O . SER A 1 211 ? -4.902 -6.366 19.071 1.00 90.88 211 SER A O 1
ATOM 1662 N N . ILE A 1 212 ? -6.043 -7.737 17.702 1.00 94.12 212 ILE A N 1
ATOM 1663 C CA . ILE A 1 212 ? -7.305 -7.751 18.449 1.00 94.12 212 ILE A CA 1
ATOM 1664 C C . ILE A 1 212 ? -7.997 -9.117 18.341 1.00 94.12 212 ILE A C 1
ATOM 1666 O O . ILE A 1 212 ? -7.768 -9.899 17.416 1.00 94.12 212 ILE A O 1
ATOM 1670 N N . THR A 1 213 ? -8.894 -9.400 19.281 1.00 95.88 213 THR A N 1
ATOM 1671 C CA . THR A 1 213 ? -9.741 -10.604 19.265 1.00 95.88 213 THR A CA 1
ATOM 1672 C C . THR A 1 213 ? -10.963 -10.443 18.350 1.00 95.88 213 THR A C 1
ATOM 1674 O O . THR A 1 213 ? -11.338 -9.328 17.991 1.00 95.88 213 THR A O 1
ATOM 1677 N N . SER A 1 214 ? -11.651 -11.547 18.021 1.00 95.50 214 SER A N 1
ATOM 1678 C CA . SER A 1 214 ? -12.927 -11.497 17.280 1.00 95.50 214 SER A CA 1
ATOM 1679 C C . SER A 1 214 ? -13.988 -10.644 17.990 1.00 95.50 214 SER A C 1
ATOM 1681 O O . SER A 1 214 ? -14.736 -9.929 17.340 1.00 95.50 214 SER A O 1
ATOM 1683 N N . HIS A 1 215 ? -14.037 -10.691 19.326 1.00 96.06 215 HIS A N 1
ATOM 1684 C CA . HIS A 1 215 ? -15.006 -9.916 20.104 1.00 96.06 215 HIS A CA 1
ATOM 1685 C C . HIS A 1 215 ? -14.767 -8.405 19.973 1.00 96.06 215 HIS A C 1
ATOM 1687 O O . HIS A 1 215 ? -15.705 -7.643 19.759 1.00 96.06 215 HIS A O 1
ATOM 1693 N N . GLN A 1 216 ? -13.504 -7.986 20.045 1.00 97.06 216 GLN A N 1
ATOM 1694 C CA . GLN A 1 216 ? -13.111 -6.588 19.860 1.00 97.06 216 GLN A CA 1
ATOM 1695 C C . GLN A 1 216 ? -13.352 -6.126 18.420 1.00 97.06 216 GLN A C 1
ATOM 1697 O O . GLN A 1 216 ? -13.808 -5.011 18.192 1.00 97.06 216 GLN A O 1
ATOM 1702 N N . GLU A 1 217 ? -13.109 -6.993 17.434 1.00 97.00 217 GLU A N 1
ATOM 1703 C CA . GLU A 1 217 ? -13.444 -6.715 16.035 1.00 97.00 217 GLU A CA 1
ATOM 1704 C C . GLU A 1 217 ? -14.940 -6.393 15.867 1.00 97.00 217 GLU A C 1
ATOM 1706 O O . GLU A 1 217 ? -15.281 -5.399 15.224 1.00 97.00 217 GLU A O 1
ATOM 1711 N N . ASP A 1 218 ? -15.827 -7.172 16.492 1.00 96.56 218 ASP A N 1
ATOM 1712 C CA . ASP A 1 218 ? -17.278 -6.947 16.443 1.00 96.56 218 ASP A CA 1
ATOM 1713 C C . ASP A 1 218 ? -17.710 -5.648 17.146 1.00 96.56 218 ASP A C 1
ATOM 1715 O O . ASP A 1 218 ? -18.690 -5.023 16.736 1.00 96.56 218 ASP A O 1
ATOM 1719 N N . GLN A 1 219 ? -16.960 -5.196 18.156 1.00 96.94 219 GLN A N 1
ATOM 1720 C CA . GLN A 1 219 ? -17.176 -3.903 18.819 1.00 96.94 219 GLN A CA 1
ATOM 1721 C C . GLN A 1 219 ? -16.694 -2.718 17.967 1.00 96.94 219 GLN A C 1
ATOM 1723 O O . GLN A 1 219 ? -17.347 -1.673 17.927 1.00 96.94 219 GLN A O 1
ATOM 1728 N N . ILE A 1 220 ? -15.577 -2.873 17.250 1.00 97.94 220 ILE A N 1
ATOM 1729 C CA . ILE A 1 220 ? -14.972 -1.806 16.438 1.00 97.94 220 ILE A CA 1
ATOM 1730 C C . ILE A 1 220 ? -15.681 -1.648 15.084 1.00 97.94 220 ILE A C 1
ATOM 1732 O O . ILE A 1 220 ? -15.850 -0.521 14.609 1.00 97.94 220 ILE A O 1
ATOM 1736 N N . LYS A 1 221 ? -16.138 -2.745 14.466 1.00 97.75 221 LYS A N 1
ATOM 1737 C CA . LYS A 1 221 ? -16.863 -2.753 13.179 1.00 97.75 221 LYS A CA 1
ATOM 1738 C C . LYS A 1 221 ? -17.944 -1.674 13.048 1.00 97.75 221 LYS A C 1
ATOM 1740 O O . LYS A 1 221 ? -17.863 -0.900 12.092 1.00 97.75 221 LYS A O 1
ATOM 1745 N N . PRO A 1 222 ? -18.928 -1.557 13.962 1.00 98.00 222 PRO A N 1
ATOM 1746 C CA . PRO A 1 222 ? -19.961 -0.530 13.847 1.00 98.00 222 PRO A CA 1
ATOM 1747 C C . PRO A 1 222 ? -19.394 0.892 13.966 1.00 98.00 222 PRO A C 1
ATOM 1749 O O . PRO A 1 222 ? -19.885 1.801 13.299 1.00 98.00 222 PRO A O 1
ATOM 1752 N N . ILE A 1 223 ? -18.338 1.101 14.760 1.00 98.00 223 ILE A N 1
ATOM 1753 C CA . ILE A 1 223 ? -17.669 2.406 14.889 1.00 98.00 223 ILE A CA 1
ATOM 1754 C C . ILE A 1 223 ? -16.993 2.781 13.565 1.00 98.00 223 ILE A C 1
ATOM 1756 O O . ILE A 1 223 ? -17.156 3.907 13.092 1.00 98.00 223 ILE A O 1
ATOM 1760 N N . CYS A 1 224 ? -16.275 1.839 12.946 1.00 97.44 224 CYS A N 1
ATOM 1761 C CA . CYS A 1 224 ? -15.622 2.031 11.651 1.00 97.44 224 CYS A CA 1
ATOM 1762 C C . CYS A 1 224 ? -16.640 2.317 10.542 1.00 97.44 224 CYS A C 1
ATOM 1764 O O . CYS A 1 224 ? -16.488 3.291 9.803 1.00 97.44 224 CYS A O 1
ATOM 1766 N N . LEU A 1 225 ? -17.725 1.540 10.490 1.00 96.94 225 LEU A N 1
ATOM 1767 C CA . LEU A 1 225 ? -18.786 1.722 9.507 1.00 96.94 225 LEU A CA 1
ATOM 1768 C C . LEU A 1 225 ? -19.456 3.094 9.648 1.00 96.94 225 LEU A C 1
ATOM 1770 O O . LEU A 1 225 ? -19.600 3.806 8.661 1.00 96.94 225 LEU A O 1
ATOM 1774 N N . ASN A 1 226 ? -19.800 3.508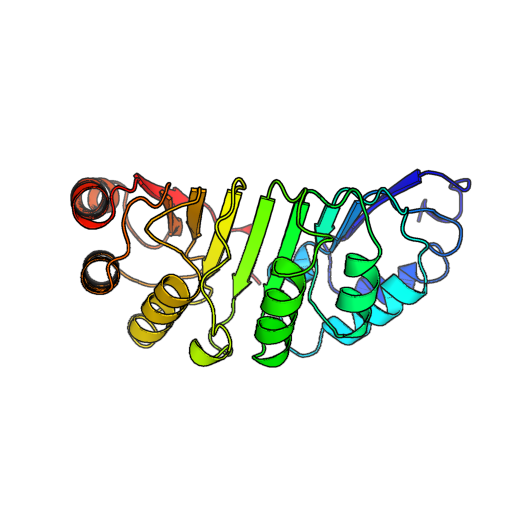 10.869 1.00 96.94 226 ASN A N 1
ATOM 1775 C CA . ASN A 1 226 ? -20.461 4.794 11.102 1.00 96.94 226 ASN A CA 1
ATOM 1776 C C . ASN A 1 226 ? -19.530 5.997 10.887 1.00 96.94 226 ASN A C 1
ATOM 1778 O O . ASN A 1 226 ? -19.982 7.062 10.470 1.00 96.94 226 ASN A O 1
ATOM 1782 N N . THR A 1 227 ? -18.238 5.848 11.189 1.00 96.00 227 THR A N 1
ATOM 1783 C CA . THR A 1 227 ? -17.276 6.959 11.124 1.00 96.00 227 THR A CA 1
ATOM 1784 C C . THR A 1 227 ? -16.677 7.118 9.734 1.00 96.00 227 THR A C 1
ATOM 1786 O O . THR A 1 227 ? -16.506 8.244 9.277 1.00 96.00 227 THR A O 1
ATOM 1789 N N . LEU A 1 228 ? -16.349 6.008 9.069 1.00 93.62 228 LEU A N 1
ATOM 1790 C CA . LEU A 1 228 ? -15.605 5.983 7.808 1.00 93.62 228 LEU A CA 1
ATOM 1791 C C . LEU A 1 228 ? -16.420 5.424 6.639 1.00 93.62 228 LEU A C 1
ATOM 1793 O O . LEU A 1 228 ? -15.955 5.519 5.509 1.00 93.62 228 LEU A O 1
ATOM 1797 N N . GLY A 1 229 ? -17.605 4.849 6.867 1.00 92.94 229 GLY A N 1
ATOM 1798 C CA . GLY A 1 229 ? -18.370 4.162 5.818 1.00 92.94 229 GLY A CA 1
ATOM 1799 C C . GLY A 1 229 ? -17.735 2.843 5.370 1.00 92.94 229 GLY A C 1
ATOM 1800 O O . GLY A 1 229 ? -17.970 2.416 4.245 1.00 92.94 229 GLY A O 1
ATOM 1801 N N . ALA A 1 230 ? -16.908 2.227 6.221 1.00 92.81 230 ALA A N 1
ATOM 1802 C CA . ALA A 1 230 ? -15.998 1.151 5.844 1.00 92.81 230 ALA A CA 1
ATOM 1803 C C . ALA A 1 230 ? -16.230 -0.145 6.620 1.00 92.81 230 ALA A C 1
ATOM 1805 O O . ALA A 1 230 ? -16.600 -0.127 7.796 1.00 92.81 230 ALA A O 1
ATOM 1806 N N . GLY A 1 231 ? -15.926 -1.280 5.985 1.00 94.94 231 GLY A N 1
ATOM 1807 C CA . GLY A 1 231 ? -15.737 -2.535 6.709 1.00 94.94 231 GLY A CA 1
ATOM 1808 C C . GLY A 1 231 ? -14.461 -2.499 7.556 1.00 94.94 231 GLY A C 1
ATOM 1809 O O . GLY A 1 231 ? -13.467 -1.897 7.158 1.00 94.94 231 GLY A O 1
ATOM 1810 N N . PHE A 1 232 ? -14.468 -3.189 8.694 1.00 97.38 232 PHE A N 1
ATOM 1811 C CA . PHE A 1 232 ? -13.295 -3.369 9.549 1.00 97.38 232 PHE A CA 1
ATOM 1812 C C . PHE A 1 232 ? -13.065 -4.861 9.749 1.00 97.38 232 PHE A C 1
ATOM 1814 O O . PHE A 1 232 ? -13.951 -5.540 10.265 1.00 97.38 232 PHE A O 1
ATOM 1821 N N . ASN A 1 233 ? -11.926 -5.382 9.298 1.00 96.75 233 ASN A N 1
ATOM 1822 C CA . ASN A 1 233 ? -11.678 -6.823 9.299 1.00 96.75 233 ASN A CA 1
ATOM 1823 C C . ASN A 1 233 ? -10.256 -7.147 9.748 1.00 96.75 233 ASN A C 1
ATOM 1825 O O . ASN A 1 233 ? -9.295 -6.465 9.385 1.00 96.75 233 ASN A O 1
ATOM 1829 N N . ARG A 1 234 ? -10.108 -8.250 10.477 1.00 95.50 234 ARG A N 1
ATOM 1830 C CA . ARG A 1 234 ? -8.793 -8.854 10.699 1.00 95.50 234 ARG A CA 1
ATOM 1831 C C . ARG A 1 234 ? -8.303 -9.554 9.432 1.00 95.50 234 ARG A C 1
ATOM 1833 O O . ARG A 1 234 ? -9.094 -10.138 8.688 1.00 95.50 234 ARG A O 1
ATOM 1840 N N . ARG A 1 235 ? -6.996 -9.508 9.184 1.00 94.81 235 ARG A N 1
ATOM 1841 C CA . ARG A 1 235 ? -6.343 -10.164 8.047 1.00 94.81 235 ARG A CA 1
ATOM 1842 C C . ARG A 1 235 ? -4.998 -10.742 8.476 1.00 94.81 235 ARG A C 1
ATOM 1844 O O . ARG A 1 235 ? -4.247 -10.105 9.213 1.00 94.81 235 ARG A O 1
ATOM 1851 N N . ASP A 1 236 ? -4.690 -11.929 7.964 1.00 92.31 236 ASP A N 1
ATOM 1852 C CA . ASP A 1 236 ? -3.355 -12.504 8.080 1.00 92.31 236 ASP A CA 1
ATOM 1853 C C . ASP A 1 236 ? -2.377 -11.720 7.186 1.00 92.31 236 ASP A C 1
ATOM 1855 O O . ASP A 1 236 ? -2.500 -11.689 5.958 1.00 92.31 236 ASP A O 1
ATOM 1859 N N . PHE A 1 237 ? -1.400 -11.075 7.822 1.00 91.62 237 PHE A N 1
ATOM 1860 C CA . PHE A 1 237 ? -0.322 -10.335 7.167 1.00 91.62 237 PHE A CA 1
ATOM 1861 C C . PHE A 1 237 ? 1.026 -11.070 7.238 1.00 91.62 237 PHE A C 1
ATOM 1863 O O . PHE A 1 237 ? 2.074 -10.428 7.208 1.00 91.62 237 PHE A O 1
ATOM 1870 N N . ASN A 1 238 ? 1.033 -12.406 7.297 1.00 87.25 238 ASN A N 1
ATOM 1871 C CA . ASN A 1 238 ? 2.243 -13.236 7.338 1.00 87.25 238 ASN A CA 1
ATOM 1872 C C . ASN A 1 238 ? 3.275 -12.875 6.260 1.00 87.25 238 ASN A C 1
ATOM 1874 O O . ASN A 1 238 ? 4.471 -12.909 6.530 1.00 87.25 238 ASN A O 1
ATOM 1878 N N . GLN A 1 239 ? 2.831 -12.451 5.074 1.00 84.69 239 GLN A N 1
ATOM 1879 C CA . GLN A 1 239 ? 3.720 -12.009 3.994 1.00 84.69 239 GLN A CA 1
ATOM 1880 C C . GLN A 1 239 ? 4.540 -10.745 4.311 1.00 84.69 239 GLN A C 1
ATOM 1882 O O . GLN A 1 239 ? 5.452 -10.431 3.565 1.00 84.69 239 GLN A O 1
ATOM 1887 N N . PHE A 1 240 ? 4.204 -10.008 5.374 1.00 84.94 240 PHE A N 1
ATOM 1888 C CA . PHE A 1 240 ? 4.941 -8.830 5.839 1.00 84.94 240 PHE A CA 1
ATOM 1889 C C . PHE A 1 240 ? 5.882 -9.142 7.013 1.00 84.94 240 PHE A C 1
ATOM 1891 O O . PHE A 1 240 ? 6.531 -8.229 7.529 1.00 84.94 240 PHE A O 1
ATOM 1898 N N . LYS A 1 241 ? 5.987 -10.404 7.456 1.00 81.00 241 LYS A N 1
ATOM 1899 C CA . LYS A 1 241 ? 6.981 -10.818 8.459 1.00 81.00 241 LYS A CA 1
ATOM 1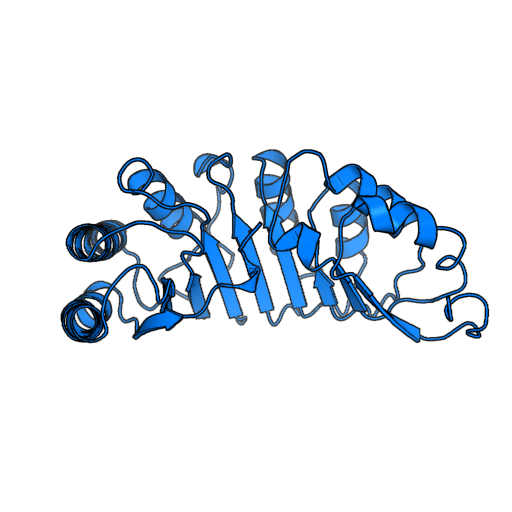900 C C . LYS A 1 241 ? 8.373 -10.833 7.815 1.00 81.00 241 LYS A C 1
ATOM 1902 O O . LYS A 1 241 ? 8.519 -11.353 6.717 1.00 81.00 241 LYS A O 1
ATOM 1907 N N . LYS A 1 242 ? 9.350 -10.199 8.473 1.00 64.88 242 LYS A N 1
ATOM 1908 C CA . LYS A 1 242 ? 10.765 -10.224 8.066 1.00 64.88 242 LYS A CA 1
ATOM 1909 C C . LYS A 1 242 ? 11.400 -11.570 8.390 1.00 64.88 242 LYS A C 1
ATOM 1911 O O . LYS A 1 242 ? 10.989 -12.153 9.420 1.00 64.88 242 LYS A O 1
#

Foldseek 3Di:
DCLQPDAADADADADLDDLVVLVVCLVRAQRYEYLEYHDPLQLLPPDPPNVVSVLSSVVRHHYDLNNQYDEHFDDPSVLVVLLSHQNHAYYRYHEEELRRLLSVVVNLPHPNCVNHAEYEHEYELNHALVSLVAERPQDPHEYEYEYEADELVCLVVLLSNCLSHHDQPHDEYEYEHPNYQDALVRLLVSLVSNLVSVAADHAAYEYAPPNYDPVSLVVCQVSNCVRHVYGYYYDHPVSSDD

Mean predicted aligned error: 6.15 Å

pLDDT: mean 85.36, std 11.15, range [51.09, 98.12]

Solvent-accessible surface area (backbone atoms only — not comparable to full-atom values): 12508 Å² total; per-residue (Å²): 132,70,61,84,75,59,71,74,45,82,39,74,47,75,43,81,58,63,76,76,66,52,68,82,45,53,91,57,39,59,68,32,37,28,39,27,40,35,30,52,42,47,15,62,59,44,51,79,80,51,39,66,58,53,48,56,51,59,72,43,38,40,70,38,56,62,25,34,35,44,32,21,55,58,44,76,66,48,48,61,55,55,59,69,24,73,45,31,24,36,40,35,35,14,30,36,35,42,68,34,36,42,51,49,55,56,48,66,73,33,81,30,43,76,59,38,52,36,43,36,40,31,36,41,81,71,36,53,45,76,37,43,76,57,50,53,70,84,39,99,26,39,35,35,44,30,42,42,65,38,35,79,96,38,42,68,57,52,42,42,39,48,56,29,45,51,44,50,88,49,53,46,34,35,41,36,29,43,75,28,69,37,44,70,69,48,48,54,50,50,46,50,52,33,32,75,69,60,43,32,58,34,61,32,39,36,39,32,52,85,37,52,52,72,69,54,44,65,63,46,26,60,54,34,32,74,47,25,57,17,48,54,44,71,36,88,50,69,84,63,62,131